Protein AF-A0AAV5CXI4-F1 (afdb_monomer)

Structure (mmCIF, N/CA/C/O backbone):
data_AF-A0AAV5CXI4-F1
#
_entry.id   AF-A0AAV5CXI4-F1
#
loop_
_atom_site.group_PDB
_atom_site.id
_atom_site.type_symbol
_atom_site.label_atom_id
_atom_site.label_alt_id
_atom_site.label_comp_id
_atom_site.label_asym_id
_atom_site.label_entity_id
_atom_site.label_seq_id
_atom_site.pdbx_PDB_ins_code
_atom_site.Cartn_x
_atom_site.Cartn_y
_atom_site.Cartn_z
_atom_site.occupancy
_atom_site.B_iso_or_equiv
_atom_site.auth_seq_id
_atom_site.auth_comp_id
_atom_site.auth_asym_id
_atom_site.auth_atom_id
_atom_site.pdbx_PDB_model_num
ATOM 1 N N . MET A 1 1 ? -29.728 -12.021 51.348 1.00 41.19 1 MET A N 1
ATOM 2 C CA . MET A 1 1 ? -30.133 -13.154 50.494 1.00 41.19 1 MET A CA 1
ATOM 3 C C . MET A 1 1 ? -29.432 -12.956 49.158 1.00 41.19 1 MET A C 1
ATOM 5 O O . MET A 1 1 ? -29.838 -12.082 48.405 1.00 41.19 1 MET A O 1
ATOM 9 N N . ALA A 1 2 ? -28.283 -13.603 48.948 1.00 45.16 2 ALA A N 1
ATOM 10 C CA . ALA A 1 2 ? -27.540 -13.471 47.696 1.00 45.16 2 ALA A CA 1
ATOM 11 C C . ALA A 1 2 ? -28.270 -14.301 46.636 1.00 45.16 2 ALA A C 1
ATOM 13 O O . ALA A 1 2 ? -28.427 -15.505 46.816 1.00 45.16 2 ALA A O 1
ATOM 14 N N . ALA A 1 3 ? -28.787 -13.654 45.593 1.00 58.78 3 ALA A N 1
ATOM 15 C CA . ALA A 1 3 ? -29.342 -14.362 44.450 1.00 58.78 3 ALA A CA 1
ATOM 16 C C . ALA A 1 3 ? -28.183 -15.054 43.719 1.00 58.78 3 ALA A C 1
ATOM 18 O O . ALA A 1 3 ? -27.286 -14.376 43.216 1.00 58.78 3 ALA A O 1
ATOM 19 N N . GLU A 1 4 ? -28.165 -16.388 43.711 1.00 64.38 4 GLU A N 1
ATOM 20 C CA . GLU A 1 4 ? -27.237 -17.147 42.874 1.00 64.38 4 GLU A CA 1
ATOM 21 C C . GLU A 1 4 ? -27.557 -16.860 41.405 1.00 64.38 4 GLU A C 1
ATOM 23 O O . GLU A 1 4 ? -28.696 -16.998 40.956 1.00 64.38 4 GLU A O 1
ATOM 28 N N . LEU A 1 5 ? -26.547 -16.400 40.666 1.00 68.38 5 LEU A N 1
ATOM 29 C CA . LEU A 1 5 ? -26.659 -16.205 39.228 1.00 68.38 5 LEU A CA 1
ATOM 30 C C . LEU A 1 5 ? -26.805 -17.578 38.550 1.00 68.38 5 LEU A C 1
ATOM 32 O O . LEU A 1 5 ? -26.136 -18.529 38.964 1.00 68.38 5 LEU A O 1
ATOM 36 N N . PRO A 1 6 ? -27.645 -17.698 37.511 1.00 80.25 6 PRO A N 1
ATOM 37 C CA . PRO A 1 6 ? -27.843 -18.965 36.823 1.00 80.25 6 PRO A CA 1
ATOM 38 C C . PRO A 1 6 ? -26.531 -19.460 36.178 1.00 80.25 6 PRO A C 1
ATOM 40 O O . PRO A 1 6 ? -25.617 -18.686 35.879 1.00 80.25 6 PRO A O 1
ATOM 43 N N . LEU A 1 7 ? -26.390 -20.786 36.054 1.00 72.00 7 LEU A N 1
ATOM 44 C CA . LEU A 1 7 ? -25.125 -21.468 35.716 1.00 72.00 7 LEU A CA 1
ATOM 45 C C . LEU A 1 7 ? -24.519 -21.032 34.368 1.00 72.00 7 LEU A C 1
ATOM 47 O O . LEU A 1 7 ? -23.298 -21.077 34.187 1.00 72.00 7 LEU A O 1
ATOM 51 N N . ASP A 1 8 ? -25.360 -20.595 33.437 1.00 76.69 8 ASP A N 1
ATOM 52 C CA . ASP A 1 8 ? -24.992 -19.994 32.155 1.00 76.69 8 ASP A CA 1
ATOM 53 C C . ASP A 1 8 ? -24.288 -18.645 32.349 1.00 76.69 8 ASP A C 1
ATOM 55 O O . ASP A 1 8 ? -23.206 -18.435 31.805 1.00 76.69 8 ASP A O 1
ATOM 59 N N . VAL A 1 9 ? -24.819 -17.776 33.211 1.00 75.25 9 VAL A N 1
ATOM 60 C CA . VAL A 1 9 ? -24.214 -16.481 33.555 1.00 75.25 9 VAL A CA 1
ATOM 61 C C . VAL A 1 9 ? -22.887 -16.674 34.289 1.00 75.25 9 VAL A C 1
ATOM 63 O O . VAL A 1 9 ? -21.921 -15.957 34.021 1.00 75.25 9 VAL A O 1
ATOM 66 N N . VAL A 1 10 ? -22.790 -17.676 35.168 1.00 74.00 10 VAL A N 1
ATOM 67 C CA . VAL A 1 10 ? -21.531 -18.022 35.854 1.00 74.00 10 VAL A CA 1
ATOM 68 C C . VAL A 1 10 ? -20.483 -18.536 34.862 1.00 74.00 10 VAL A C 1
ATOM 70 O O . VAL A 1 10 ? -19.312 -18.159 34.949 1.00 74.00 10 VAL A O 1
ATOM 73 N N . SER A 1 11 ? -20.890 -19.357 33.892 1.00 77.12 11 SER A N 1
ATOM 74 C CA . SER A 1 11 ? -19.997 -19.876 32.849 1.00 77.12 11 SER A CA 1
ATOM 75 C C . SER A 1 11 ? -19.541 -18.775 31.889 1.00 77.12 11 SER A C 1
ATOM 77 O O . SER A 1 11 ? -18.346 -18.657 31.621 1.00 77.12 11 SER A O 1
ATOM 79 N N . MET A 1 12 ? -20.455 -17.909 31.441 1.00 77.69 12 MET A N 1
ATOM 80 C CA . MET A 1 12 ? -20.125 -16.743 30.616 1.00 77.69 12 MET A CA 1
ATOM 81 C C . MET A 1 12 ? -19.203 -15.774 31.356 1.00 77.69 12 MET A C 1
ATOM 83 O O . MET A 1 12 ? -18.253 -15.271 30.767 1.00 77.69 12 MET A O 1
ATOM 87 N N . SER A 1 13 ? -19.430 -15.550 32.651 1.00 76.88 13 SER A N 1
ATOM 88 C CA . SER A 1 13 ? -18.572 -14.701 33.482 1.00 76.88 13 SER A CA 1
ATOM 89 C C . SER A 1 13 ? -17.152 -15.260 33.611 1.00 76.88 13 SER A C 1
ATOM 91 O O . SER A 1 13 ? -16.193 -14.497 33.532 1.00 76.88 13 SER A O 1
ATOM 93 N N . LYS A 1 14 ? -16.987 -16.587 33.725 1.00 78.69 14 LYS A N 1
ATOM 94 C CA . LYS A 1 14 ? -15.659 -17.227 33.712 1.00 78.69 14 LYS A CA 1
ATOM 95 C C . LYS A 1 14 ? -14.944 -17.047 32.375 1.00 78.69 14 LYS A C 1
ATOM 97 O O . LYS A 1 14 ? -13.785 -16.655 32.368 1.00 78.69 14 LYS A O 1
ATOM 102 N N . VAL A 1 15 ? -15.639 -17.283 31.261 1.00 79.38 15 VAL A N 1
ATOM 103 C CA . VAL A 1 15 ? -15.066 -17.139 29.911 1.00 79.38 15 VAL A CA 1
ATOM 104 C C . VAL A 1 15 ? -14.703 -15.685 29.619 1.00 79.38 15 VAL A C 1
ATOM 106 O O . VAL A 1 15 ? -13.590 -15.393 29.202 1.00 79.38 15 VAL A O 1
ATOM 109 N N . LEU A 1 16 ? -15.621 -14.751 29.879 1.00 80.12 16 LEU A N 1
ATOM 110 C CA . LEU A 1 16 ? -15.376 -13.325 29.677 1.00 80.12 16 LEU A CA 1
ATOM 111 C C . LEU A 1 16 ? -14.419 -12.748 30.722 1.00 80.12 16 LEU A C 1
ATOM 113 O O . LEU A 1 16 ? -13.888 -11.666 30.502 1.00 80.12 16 LEU A O 1
ATOM 117 N N . GLY A 1 17 ? -14.211 -13.423 31.854 1.00 80.44 17 GLY A N 1
ATOM 118 C CA . GLY A 1 17 ? -13.288 -13.070 32.936 1.00 80.44 17 GLY A CA 1
ATOM 119 C C . GLY A 1 17 ? -11.833 -13.462 32.676 1.00 80.44 17 GLY A C 1
ATOM 120 O O . GLY A 1 17 ? -10.943 -12.888 33.296 1.00 80.44 17 GLY A O 1
ATOM 121 N N . ASP A 1 18 ? -11.596 -14.360 31.725 1.00 90.56 18 ASP A N 1
ATOM 122 C CA . ASP A 1 18 ? -10.277 -14.819 31.291 1.00 90.56 18 ASP A CA 1
ATOM 123 C C . ASP A 1 18 ? -9.801 -13.997 30.078 1.00 90.56 18 ASP A C 1
ATOM 125 O O . ASP A 1 18 ? -10.552 -13.787 29.124 1.00 90.56 18 ASP A O 1
ATOM 129 N N . ASP A 1 19 ? -8.585 -13.451 30.140 1.00 91.12 19 ASP A N 1
ATOM 130 C CA . ASP A 1 19 ? -8.042 -12.591 29.080 1.00 91.12 19 ASP A CA 1
ATOM 131 C C . ASP A 1 19 ? -7.649 -13.376 27.818 1.00 91.12 19 ASP A C 1
ATOM 133 O O . ASP A 1 19 ? -7.803 -12.843 26.714 1.00 91.12 19 ASP A O 1
ATOM 137 N N . ASP A 1 20 ? -7.212 -14.629 27.957 1.00 90.06 20 ASP A N 1
ATOM 138 C CA . ASP A 1 20 ? -6.812 -15.480 26.834 1.00 90.06 20 ASP A CA 1
ATOM 139 C C . ASP A 1 20 ? -8.051 -15.936 26.056 1.00 90.06 20 ASP A C 1
ATOM 141 O O . ASP A 1 20 ? -8.117 -15.792 24.830 1.00 90.06 20 ASP A O 1
ATOM 145 N N . LEU A 1 21 ? -9.092 -16.383 26.770 1.00 91.31 21 LEU A N 1
ATOM 146 C CA . LEU A 1 21 ? -10.370 -16.755 26.152 1.00 91.31 21 LEU A CA 1
ATOM 147 C C . LEU A 1 21 ? -11.068 -15.550 25.517 1.00 91.31 21 LEU A C 1
ATOM 149 O O . LEU A 1 21 ? -11.627 -15.652 24.421 1.00 91.31 21 LEU A O 1
ATOM 153 N N . LEU A 1 22 ? -11.024 -14.388 26.172 1.00 90.88 22 LEU A N 1
ATOM 154 C CA . LEU A 1 22 ? -11.594 -13.167 25.616 1.00 90.88 22 LEU A CA 1
ATOM 155 C C . LEU A 1 22 ? -10.853 -12.726 24.344 1.00 90.88 22 LEU A C 1
ATOM 157 O O . LEU A 1 22 ? -11.500 -12.360 23.361 1.00 90.88 22 LEU A O 1
ATOM 161 N N . ALA A 1 23 ? -9.519 -12.795 24.321 1.00 91.62 23 ALA A N 1
ATOM 162 C CA . ALA A 1 23 ? -8.741 -12.521 23.115 1.00 91.62 23 ALA A CA 1
ATOM 163 C C . ALA A 1 23 ? -9.105 -13.494 21.981 1.00 91.62 23 ALA A C 1
ATOM 165 O O . ALA A 1 23 ? -9.302 -13.074 20.841 1.00 91.62 23 ALA A O 1
ATOM 166 N N . GLU A 1 24 ? -9.280 -14.777 22.287 1.00 92.25 24 GLU A N 1
ATOM 167 C CA . GLU A 1 24 ? -9.724 -15.787 21.326 1.00 92.25 24 GLU A CA 1
ATOM 168 C C . GLU A 1 24 ? -11.121 -15.530 20.741 1.00 92.25 24 GLU A C 1
ATOM 170 O O . GLU A 1 24 ? -11.354 -15.803 19.558 1.00 92.25 24 GLU A O 1
ATOM 175 N N . ILE A 1 25 ? -12.053 -15.013 21.545 1.00 91.94 25 ILE A N 1
ATOM 176 C CA . ILE A 1 25 ? -13.385 -14.603 21.078 1.00 91.94 25 ILE A CA 1
ATOM 177 C C . ILE A 1 25 ? -13.257 -13.401 20.144 1.00 91.94 25 ILE A C 1
ATOM 179 O O . ILE A 1 25 ? -13.808 -13.412 19.045 1.00 91.94 25 ILE A O 1
ATOM 183 N N . LEU A 1 26 ? -12.486 -12.388 20.548 1.00 92.94 26 LEU A N 1
ATOM 184 C CA . LEU A 1 26 ? -12.268 -11.182 19.751 1.00 92.94 26 LEU A CA 1
ATOM 185 C C . LEU A 1 26 ? -11.570 -11.482 18.413 1.00 92.94 26 LEU A C 1
ATOM 187 O O . LEU A 1 26 ? -11.889 -10.848 17.410 1.00 92.94 26 LEU A O 1
ATOM 191 N N . LEU A 1 27 ? -10.669 -12.470 18.361 1.00 92.88 27 LEU A N 1
ATOM 192 C CA . LEU A 1 27 ? -10.034 -12.922 17.114 1.00 92.88 27 LEU A CA 1
ATOM 193 C C . LEU A 1 27 ? -11.020 -13.577 16.140 1.00 92.88 27 LEU A C 1
ATOM 195 O O . LEU A 1 27 ? -10.802 -13.538 14.929 1.00 92.88 27 LEU A O 1
ATOM 199 N N . ARG A 1 28 ? -12.090 -14.191 16.654 1.00 90.69 28 ARG A N 1
ATOM 200 C CA . ARG A 1 28 ? -13.125 -14.853 15.846 1.00 90.69 28 ARG A CA 1
ATOM 201 C C . ARG A 1 28 ? -14.207 -13.900 15.341 1.00 90.6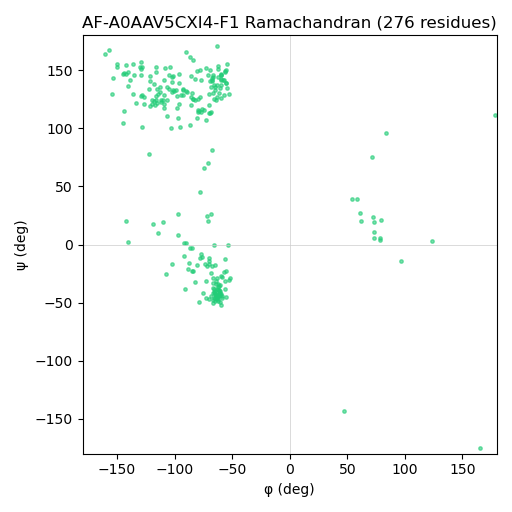9 28 ARG A C 1
ATOM 203 O O . ARG A 1 28 ? -15.074 -14.347 14.606 1.00 90.69 28 ARG A O 1
ATOM 210 N N . VAL A 1 29 ? -14.166 -12.621 15.708 1.00 89.62 29 VAL A N 1
ATOM 211 C CA . VAL A 1 29 ? -15.074 -11.611 15.153 1.00 89.62 29 VAL A CA 1
ATOM 212 C C . VAL A 1 29 ? -14.760 -11.404 13.670 1.00 89.62 29 VAL A C 1
ATOM 214 O O . VAL A 1 29 ? -13.605 -11.186 13.320 1.00 89.62 29 VAL A O 1
ATOM 217 N N . ASP A 1 30 ? -15.786 -11.445 12.819 1.00 81.38 30 ASP A N 1
ATOM 218 C CA . ASP A 1 30 ? -15.639 -11.541 11.357 1.00 81.38 30 ASP A CA 1
ATOM 219 C C . ASP A 1 30 ? -15.274 -10.231 10.641 1.00 81.38 30 ASP A C 1
ATOM 221 O O . ASP A 1 30 ? -14.944 -10.264 9.459 1.00 81.38 30 ASP A O 1
ATOM 225 N N . SER A 1 31 ? -15.346 -9.070 11.310 1.00 80.38 31 SER A N 1
ATOM 226 C CA . SER A 1 31 ? -15.012 -7.785 10.677 1.00 80.38 31 SER A CA 1
ATOM 227 C C . SER A 1 31 ? -14.252 -6.813 11.588 1.00 80.38 31 SER A C 1
ATOM 229 O O . SER A 1 31 ? -14.496 -6.777 12.804 1.00 80.38 31 SER A O 1
ATOM 231 N N . PRO A 1 32 ? -13.364 -5.965 11.024 1.00 84.75 32 PRO A N 1
ATOM 232 C CA . PRO A 1 32 ? -12.687 -4.902 11.771 1.00 84.75 32 PRO A CA 1
ATOM 233 C C . PRO A 1 32 ? -13.665 -3.946 12.468 1.00 84.75 32 PRO A C 1
ATOM 235 O O . PRO A 1 32 ? -13.441 -3.551 13.612 1.00 84.75 32 PRO A O 1
ATOM 238 N N . THR A 1 33 ? -14.782 -3.611 11.820 1.00 84.69 33 THR A N 1
ATOM 239 C CA . THR A 1 33 ? -15.828 -2.742 12.380 1.00 84.69 33 THR A CA 1
ATOM 240 C C . THR A 1 33 ? -16.448 -3.350 13.636 1.00 84.69 33 THR A C 1
ATOM 242 O O . THR A 1 33 ? -16.631 -2.674 14.653 1.00 84.69 33 THR A O 1
ATOM 245 N N . SER A 1 34 ? -16.727 -4.653 13.602 1.00 88.62 34 SER A N 1
ATOM 246 C CA . SER A 1 34 ? -17.264 -5.387 14.747 1.00 88.62 34 SER A CA 1
ATOM 247 C C . SER A 1 34 ? -16.248 -5.467 15.889 1.00 88.62 34 SER A C 1
ATOM 249 O O . SER A 1 34 ? -16.619 -5.283 17.049 1.00 88.62 34 SER A O 1
ATOM 251 N N . LEU A 1 35 ? -14.959 -5.633 15.575 1.00 91.38 35 LEU A N 1
ATOM 252 C CA . LEU A 1 35 ? -13.883 -5.564 16.565 1.00 91.38 35 LEU A CA 1
ATOM 253 C C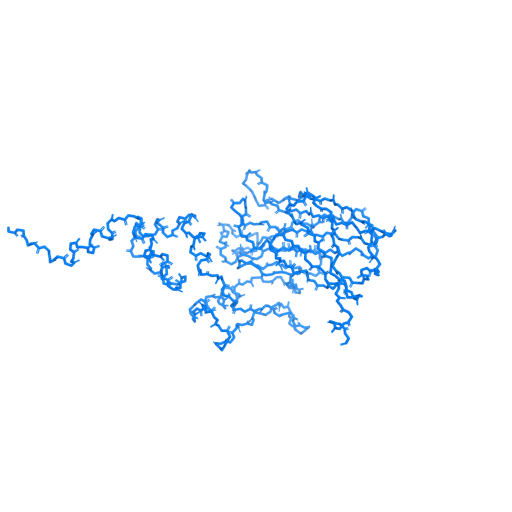 . LEU A 1 35 ? -13.810 -4.179 17.228 1.00 91.38 35 LEU A C 1
ATOM 255 O O . LEU A 1 35 ? -13.669 -4.097 18.447 1.00 91.38 35 LEU A O 1
ATOM 259 N N . VAL A 1 36 ? -13.949 -3.089 16.464 1.00 90.00 36 VAL A N 1
ATOM 260 C CA . VAL A 1 36 ? -13.978 -1.720 17.016 1.00 90.00 36 VAL A CA 1
ATOM 261 C C . VAL A 1 36 ? -15.163 -1.538 17.967 1.00 90.00 36 VAL A C 1
ATOM 263 O O . VAL A 1 36 ? -14.996 -0.992 19.059 1.00 90.00 36 VAL A O 1
ATOM 266 N N . ARG A 1 37 ? -16.350 -2.037 17.602 1.00 91.06 37 ARG A N 1
ATOM 267 C CA . ARG A 1 37 ? -17.537 -2.008 18.477 1.00 91.06 37 ARG A CA 1
ATOM 268 C C . ARG A 1 37 ? -17.326 -2.815 19.756 1.00 91.06 37 ARG A C 1
ATOM 270 O O . ARG A 1 37 ? -17.656 -2.336 20.837 1.00 91.06 37 ARG A O 1
ATOM 277 N N . ALA A 1 38 ? -16.733 -4.000 19.644 1.00 92.12 38 ALA A N 1
ATOM 278 C CA . ALA A 1 38 ? -16.384 -4.841 20.783 1.00 92.12 38 ALA A CA 1
ATOM 279 C C . ALA A 1 38 ? -15.371 -4.139 21.708 1.00 92.12 38 ALA A C 1
ATOM 281 O O . ALA A 1 38 ? -15.571 -4.058 22.919 1.00 92.12 38 ALA A O 1
ATOM 282 N N . ALA A 1 39 ? -14.317 -3.548 21.143 1.00 93.50 39 ALA A N 1
ATOM 283 C CA . ALA A 1 39 ? -13.323 -2.778 21.886 1.00 93.50 39 ALA A CA 1
ATOM 284 C C . ALA A 1 39 ? -13.942 -1.570 22.613 1.00 93.50 39 ALA A C 1
ATOM 286 O O . ALA A 1 39 ? -13.528 -1.241 23.724 1.00 93.50 39 ALA A O 1
ATOM 287 N N . ALA A 1 40 ? -14.963 -0.938 22.026 1.00 94.00 40 ALA A N 1
ATOM 288 C CA . ALA A 1 40 ? -15.679 0.180 22.634 1.00 94.00 40 ALA A CA 1
ATOM 289 C C . ALA A 1 40 ? -16.557 -0.219 23.838 1.00 94.00 40 ALA A C 1
ATOM 291 O O . ALA A 1 40 ? -16.957 0.660 24.600 1.00 94.00 40 ALA A O 1
ATOM 292 N N . ALA A 1 41 ? -16.829 -1.513 24.052 1.00 92.38 41 ALA A N 1
ATOM 293 C CA . ALA A 1 41 ? -17.676 -1.975 25.151 1.00 92.38 41 ALA A CA 1
ATOM 294 C C . ALA A 1 41 ? -17.064 -1.683 26.532 1.00 92.38 41 ALA A C 1
ATOM 296 O O . ALA A 1 41 ? -17.769 -1.259 27.448 1.00 92.38 41 ALA A O 1
ATOM 297 N N . CYS A 1 42 ? -15.751 -1.895 26.706 1.00 91.94 42 CYS A N 1
ATOM 298 C CA . CYS A 1 42 ? -15.057 -1.528 27.941 1.00 91.94 42 CYS A CA 1
ATOM 299 C C . CYS A 1 42 ? -13.531 -1.409 27.775 1.00 91.94 42 CYS A C 1
ATOM 301 O O . CYS A 1 42 ? -12.928 -1.959 26.854 1.00 91.94 42 CYS A O 1
ATOM 303 N N . LYS A 1 43 ? -12.870 -0.757 28.747 1.00 92.94 43 LYS A N 1
ATOM 304 C CA . LYS A 1 43 ? -11.404 -0.563 28.766 1.00 92.94 43 LYS A CA 1
ATOM 305 C C . LYS A 1 43 ? -10.606 -1.869 28.686 1.00 92.94 43 LYS A C 1
ATOM 307 O O . LYS A 1 43 ? -9.493 -1.862 28.169 1.00 92.94 43 LYS A O 1
ATOM 312 N N . ARG A 1 44 ? -11.139 -2.968 29.231 1.00 92.75 44 ARG A N 1
ATOM 313 C CA . ARG A 1 44 ? -10.471 -4.278 29.212 1.00 92.75 44 ARG A CA 1
ATOM 314 C C . ARG A 1 44 ? -10.453 -4.868 27.802 1.00 92.75 44 ARG A C 1
ATOM 316 O O . ARG A 1 44 ? -9.389 -5.244 27.329 1.00 92.75 44 ARG A O 1
ATOM 323 N N . TRP A 1 45 ? -11.592 -4.846 27.111 1.00 94.00 45 TRP A N 1
ATOM 324 C CA . TRP A 1 45 ? -11.702 -5.298 25.722 1.00 94.00 45 TRP A CA 1
ATOM 325 C C . TRP A 1 45 ? -10.852 -4.430 24.797 1.00 94.00 45 TRP A C 1
ATOM 327 O O . TRP A 1 45 ? -10.092 -4.959 23.993 1.00 94.00 45 TRP A O 1
ATOM 337 N N . LEU A 1 46 ? -10.891 -3.104 24.982 1.00 94.06 46 LEU A N 1
ATOM 338 C CA . LEU A 1 46 ? -10.020 -2.178 24.261 1.00 94.06 46 LEU A CA 1
ATOM 339 C C . LEU A 1 46 ? -8.539 -2.525 24.435 1.00 94.06 46 LEU A C 1
ATOM 341 O O . LEU A 1 46 ? -7.797 -2.520 23.456 1.00 94.06 46 LEU A O 1
ATOM 345 N N . ARG A 1 47 ? -8.098 -2.827 25.664 1.00 93.94 47 ARG A N 1
ATOM 346 C CA . ARG A 1 47 ? -6.694 -3.151 25.957 1.00 93.94 47 ARG A CA 1
ATOM 347 C C . ARG A 1 47 ? -6.234 -4.404 25.214 1.00 93.94 47 ARG A C 1
ATOM 349 O O . ARG A 1 47 ? -5.152 -4.380 24.637 1.00 93.94 47 ARG A O 1
ATOM 356 N N . LEU A 1 48 ? -7.051 -5.457 25.212 1.00 93.12 48 LEU A N 1
ATOM 357 C CA . LEU A 1 48 ? -6.756 -6.698 24.490 1.00 93.12 48 LEU A CA 1
ATOM 358 C C . LEU A 1 48 ? -6.770 -6.472 22.974 1.00 93.12 48 LEU A C 1
ATOM 360 O O . LEU A 1 48 ? -5.786 -6.775 22.301 1.00 93.12 48 LEU A O 1
ATOM 364 N N . ALA A 1 49 ? -7.831 -5.848 22.454 1.00 92.44 49 ALA A N 1
ATOM 365 C CA . ALA A 1 49 ? -7.997 -5.575 21.027 1.00 92.44 49 ALA A CA 1
ATOM 366 C C . ALA A 1 49 ? -6.924 -4.629 20.457 1.00 92.44 49 ALA A C 1
ATOM 368 O O . ALA A 1 49 ? -6.579 -4.717 19.283 1.00 92.44 49 ALA A O 1
ATOM 369 N N . SER A 1 50 ? -6.372 -3.734 21.281 1.00 89.56 50 SER A N 1
ATOM 370 C CA . SER A 1 50 ? -5.299 -2.808 20.883 1.00 89.56 50 SER A CA 1
ATOM 371 C C . SER A 1 50 ? -3.896 -3.410 21.030 1.00 89.56 50 SER A C 1
ATOM 373 O O . SER A 1 50 ? -2.905 -2.755 20.703 1.00 89.56 50 SER A O 1
ATOM 375 N N . GLY A 1 51 ? -3.780 -4.637 21.548 1.00 89.75 51 GLY A N 1
ATOM 376 C CA . GLY A 1 51 ? -2.503 -5.319 21.715 1.00 89.75 51 GLY A CA 1
ATOM 377 C C . GLY A 1 51 ? -1.846 -5.619 20.368 1.00 89.75 51 GLY A C 1
ATOM 378 O O . GLY A 1 51 ? -2.487 -6.117 19.446 1.00 89.75 51 GLY A O 1
ATOM 379 N N . ARG A 1 52 ? -0.536 -5.369 20.247 1.00 84.88 52 ARG A N 1
ATOM 380 C CA . ARG A 1 52 ? 0.199 -5.585 18.983 1.00 84.88 52 ARG A CA 1
ATOM 381 C C . ARG A 1 52 ? 0.122 -7.032 18.497 1.00 84.88 52 ARG A C 1
ATOM 383 O O . ARG A 1 52 ? -0.151 -7.277 17.325 1.00 84.88 52 ARG A O 1
ATOM 390 N N . ALA A 1 53 ? 0.336 -7.986 19.406 1.00 87.19 53 ALA A N 1
ATOM 391 C CA . ALA A 1 53 ? 0.252 -9.411 19.095 1.00 87.19 53 ALA A CA 1
ATOM 392 C C . ALA A 1 53 ? -1.159 -9.803 18.628 1.00 87.19 53 ALA A C 1
ATOM 394 O O . ALA A 1 53 ? -1.292 -10.494 17.620 1.00 87.19 53 ALA A O 1
ATOM 395 N N . PHE A 1 54 ? -2.191 -9.291 19.307 1.00 91.94 54 PHE A N 1
ATOM 396 C CA . PHE A 1 54 ? -3.588 -9.490 18.932 1.00 91.94 54 PHE A CA 1
ATOM 397 C C . PHE A 1 54 ? -3.876 -8.942 17.528 1.00 91.94 54 PHE A C 1
ATOM 399 O O . PHE A 1 54 ? -4.350 -9.684 16.676 1.00 91.94 54 PHE A O 1
ATOM 406 N N . LEU A 1 55 ? -3.525 -7.682 17.242 1.00 86.56 55 LEU A N 1
ATOM 407 C CA . LEU A 1 55 ? -3.767 -7.060 15.934 1.00 86.56 55 LEU A CA 1
ATOM 408 C C . LEU A 1 55 ? -3.043 -7.787 14.797 1.00 86.56 55 LEU A C 1
ATOM 410 O O . LEU A 1 55 ? -3.584 -7.900 13.698 1.00 86.56 55 LEU A O 1
ATOM 414 N N . ARG A 1 56 ? -1.835 -8.306 15.051 1.00 84.81 56 ARG A N 1
ATOM 415 C CA . ARG A 1 56 ? -1.098 -9.121 14.076 1.00 84.81 56 ARG A CA 1
ATOM 416 C C . ARG A 1 56 ? -1.846 -10.414 13.751 1.00 84.81 56 ARG A C 1
ATOM 418 O O . ARG A 1 56 ? -1.984 -10.748 12.580 1.00 84.81 56 ARG A O 1
ATOM 425 N N . LEU A 1 57 ? -2.342 -11.115 14.771 1.00 87.94 57 LEU A N 1
ATOM 426 C CA . LEU A 1 57 ? -3.133 -12.335 14.590 1.00 87.94 57 LEU A CA 1
ATOM 427 C C . LEU A 1 57 ? -4.477 -12.044 13.915 1.00 87.94 57 LEU A C 1
ATOM 429 O O . LEU A 1 57 ? -4.874 -12.772 13.009 1.00 87.94 57 LEU A O 1
ATOM 433 N N . PHE A 1 58 ? -5.141 -10.956 14.305 1.00 88.44 58 PHE A N 1
ATOM 434 C CA . PHE A 1 58 ? -6.400 -10.528 13.709 1.00 88.44 58 PHE A CA 1
ATOM 435 C C . PHE A 1 58 ? -6.228 -10.245 12.212 1.00 88.44 58 PHE A C 1
ATOM 437 O O . PHE A 1 58 ? -6.959 -10.810 11.413 1.00 88.44 58 PHE A O 1
ATOM 444 N N . ARG A 1 59 ? -5.214 -9.467 11.807 1.00 83.38 59 ARG A N 1
ATOM 445 C CA . ARG A 1 59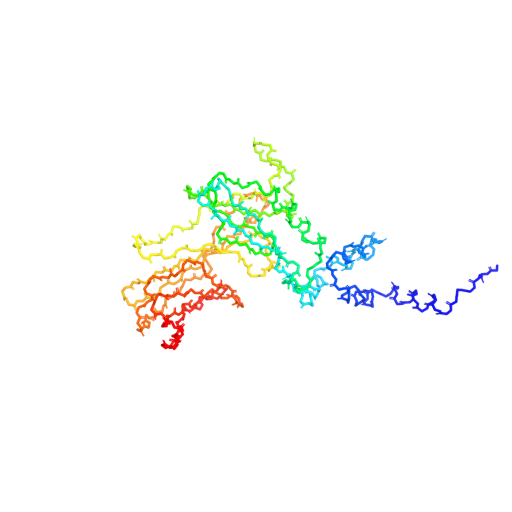 ? -4.918 -9.182 10.386 1.00 83.38 59 ARG A CA 1
ATOM 446 C C . ARG A 1 59 ? -4.512 -10.420 9.588 1.00 83.38 59 ARG A C 1
ATOM 448 O O . ARG A 1 59 ? -4.825 -10.508 8.410 1.00 83.38 59 ARG A O 1
ATOM 455 N N . ALA A 1 60 ? -3.817 -11.369 10.216 1.00 84.06 60 ALA A N 1
ATOM 456 C CA . ALA A 1 60 ? -3.471 -12.632 9.566 1.00 84.06 60 ALA A CA 1
ATOM 457 C C . ALA A 1 60 ? -4.716 -13.490 9.281 1.00 84.06 60 ALA A C 1
ATOM 459 O O . ALA A 1 60 ? -4.752 -14.209 8.286 1.00 84.06 60 ALA A O 1
ATOM 460 N N . ARG A 1 61 ? -5.736 -13.411 10.146 1.00 86.00 61 ARG A N 1
ATOM 461 C CA . ARG A 1 61 ? -7.023 -14.097 9.966 1.00 86.00 61 ARG A CA 1
ATOM 462 C C . ARG A 1 61 ? -7.983 -13.331 9.050 1.00 86.00 61 ARG A C 1
ATOM 464 O O . ARG A 1 61 ? -8.758 -13.956 8.337 1.00 86.00 61 ARG A O 1
ATOM 471 N N . HIS A 1 62 ? -7.897 -12.005 9.070 1.00 81.12 62 HIS A N 1
ATOM 472 C CA . HIS A 1 62 ? -8.753 -11.067 8.348 1.00 81.12 62 HIS A CA 1
ATOM 473 C C . HIS A 1 62 ? -7.881 -10.189 7.444 1.00 81.12 62 HIS A C 1
ATOM 475 O O . HIS A 1 62 ? -7.552 -9.058 7.823 1.00 81.12 62 HIS A O 1
ATOM 481 N N . PRO A 1 63 ? -7.428 -10.716 6.289 1.00 74.00 63 PRO A N 1
ATOM 482 C CA . PRO A 1 63 ? -6.591 -9.953 5.376 1.00 74.00 63 PRO A CA 1
ATOM 483 C C . PRO A 1 63 ? -7.342 -8.699 4.902 1.00 74.00 63 PRO A C 1
ATOM 485 O O . PRO A 1 63 ? -8.553 -8.762 4.678 1.00 74.00 63 PRO A O 1
ATOM 488 N N . PRO A 1 64 ? -6.651 -7.555 4.747 1.00 71.88 64 PRO A N 1
ATOM 489 C CA . PRO A 1 64 ? -7.293 -6.320 4.317 1.00 71.88 64 PRO A CA 1
ATOM 490 C C . PRO A 1 64 ? -7.939 -6.506 2.940 1.00 71.88 64 PRO A C 1
ATOM 492 O O . PRO A 1 64 ? -7.285 -6.925 1.983 1.00 71.88 64 PRO A O 1
ATOM 495 N N . GLY A 1 65 ? -9.230 -6.190 2.846 1.00 74.62 65 GLY A N 1
ATOM 496 C CA . GLY A 1 65 ? -9.967 -6.229 1.589 1.00 74.62 65 GLY A CA 1
ATOM 497 C C . GLY A 1 65 ? -9.579 -5.073 0.663 1.00 74.62 65 GLY A C 1
ATOM 498 O O . GLY A 1 65 ? -9.200 -3.988 1.108 1.00 74.62 65 GLY A O 1
ATOM 499 N N . LEU A 1 66 ? -9.709 -5.277 -0.650 1.00 78.88 66 LEU A N 1
ATOM 500 C CA . LEU A 1 66 ? -9.571 -4.190 -1.618 1.00 78.88 66 LEU A CA 1
ATOM 501 C C . LEU A 1 66 ? -10.805 -3.278 -1.543 1.00 78.88 66 LEU A C 1
ATOM 503 O O . LEU A 1 66 ? -11.885 -3.643 -2.006 1.00 78.88 66 LEU A O 1
ATOM 507 N N . LEU A 1 67 ? -10.641 -2.082 -0.977 1.00 83.50 67 LEU A N 1
ATOM 508 C CA . LEU A 1 67 ? -11.737 -1.116 -0.797 1.00 83.50 67 LEU A CA 1
ATOM 509 C C . LEU A 1 67 ? -11.984 -0.248 -2.038 1.00 83.50 67 LEU A C 1
ATOM 511 O O . LEU A 1 67 ? -13.070 0.296 -2.222 1.00 83.50 67 LEU A O 1
ATOM 515 N N . GLY A 1 68 ? -10.993 -0.103 -2.910 1.00 86.31 68 GLY A N 1
ATOM 516 C CA . GLY A 1 68 ? -11.063 0.776 -4.072 1.00 86.31 68 GLY A CA 1
ATOM 517 C C . GLY A 1 68 ? -9.693 1.008 -4.679 1.00 86.31 68 GLY A C 1
ATOM 518 O O . GLY A 1 68 ? -8.698 0.432 -4.241 1.00 86.31 68 GLY A O 1
ATOM 519 N N . PHE A 1 69 ? -9.645 1.876 -5.677 1.00 86.88 69 PHE A N 1
ATOM 520 C CA . PHE A 1 69 ? -8.412 2.265 -6.349 1.00 86.88 69 PHE A CA 1
ATOM 521 C C . PHE A 1 69 ? -8.435 3.751 -6.690 1.00 86.88 69 PHE A C 1
ATOM 523 O O . PHE A 1 69 ? -9.494 4.358 -6.842 1.00 86.88 69 PHE A O 1
ATOM 530 N N . PHE A 1 70 ? -7.252 4.350 -6.803 1.00 87.50 70 PHE A N 1
ATOM 531 C CA . PHE A 1 70 ? -7.115 5.724 -7.267 1.00 87.50 70 PHE A CA 1
ATOM 532 C C . PHE A 1 70 ? -6.893 5.749 -8.774 1.00 87.50 70 PHE A C 1
ATOM 534 O O . PHE A 1 70 ? -6.043 5.028 -9.292 1.00 87.50 70 PHE A O 1
ATOM 541 N N . VAL A 1 71 ? -7.623 6.619 -9.465 1.00 85.50 71 VAL A N 1
ATOM 542 C CA . VAL A 1 71 ? -7.455 6.872 -10.896 1.00 85.50 71 VAL A CA 1
ATOM 543 C C . VAL A 1 71 ? -6.966 8.299 -11.092 1.00 85.50 71 VAL A C 1
ATOM 545 O O . VAL A 1 71 ? -7.548 9.246 -10.561 1.00 85.50 71 VAL A O 1
ATOM 548 N N . SER A 1 72 ? -5.899 8.456 -11.871 1.00 77.38 72 SER A N 1
ATOM 549 C CA . SER A 1 72 ? -5.459 9.754 -12.379 1.00 77.38 72 SER A CA 1
ATOM 550 C C . SER A 1 72 ? -6.015 9.907 -13.794 1.00 77.38 72 SER A C 1
ATOM 552 O O . SER A 1 72 ? -5.630 9.173 -14.699 1.00 77.38 72 SER A O 1
ATOM 554 N N . LEU A 1 73 ? -6.992 10.796 -13.970 1.00 72.75 73 LEU A N 1
ATOM 555 C CA . LEU A 1 73 ? -7.585 11.082 -15.277 1.00 72.75 73 LEU A CA 1
ATOM 556 C C . LEU A 1 73 ? -6.899 12.312 -15.867 1.00 72.75 73 LEU A C 1
ATOM 558 O O . LEU A 1 73 ? -6.723 13.297 -15.156 1.00 72.75 73 LEU A O 1
ATOM 562 N N . TYR A 1 74 ? -6.602 12.306 -17.170 1.00 66.31 74 TYR A N 1
ATOM 563 C CA . TYR A 1 74 ? -5.995 13.453 -17.866 1.00 66.31 74 TYR A CA 1
ATOM 564 C C . TYR A 1 74 ? -6.762 14.774 -17.667 1.00 66.31 74 TYR A C 1
ATOM 566 O O . TYR A 1 74 ? -6.170 15.849 -17.672 1.00 66.31 74 TYR A O 1
ATOM 574 N N . SER A 1 75 ? -8.083 14.702 -17.481 1.00 65.88 75 SER A N 1
ATOM 575 C CA . SER A 1 75 ? -8.959 15.854 -17.238 1.00 65.88 75 SER A CA 1
ATOM 576 C C . SER A 1 75 ? -9.090 16.243 -15.760 1.00 65.88 75 SER A C 1
ATOM 578 O O . SER A 1 75 ? -9.551 17.345 -15.452 1.00 65.88 75 SER A O 1
ATOM 580 N N . ALA A 1 76 ? -8.706 15.366 -14.831 1.00 63.53 76 ALA A N 1
ATOM 581 C CA . ALA A 1 76 ? -8.832 15.615 -13.405 1.00 63.53 76 ALA A CA 1
ATOM 582 C C . ALA A 1 76 ? -7.578 16.317 -12.873 1.00 63.53 76 ALA A C 1
ATOM 584 O O . ALA A 1 76 ? -6.452 15.876 -13.068 1.00 63.53 76 ALA A O 1
ATOM 585 N N . ARG A 1 77 ? -7.768 17.405 -12.118 1.00 69.31 77 ARG A N 1
ATOM 586 C CA . ARG A 1 77 ? -6.652 18.112 -11.461 1.00 69.31 77 ARG A CA 1
ATOM 587 C C . ARG A 1 77 ? -6.026 17.322 -10.303 1.00 69.31 77 ARG A C 1
ATOM 589 O O . ARG A 1 77 ? -5.011 17.770 -9.766 1.00 69.31 77 ARG A O 1
ATOM 596 N N . ARG A 1 78 ? -6.672 16.233 -9.865 1.00 76.94 78 ARG A N 1
ATOM 597 C CA . ARG A 1 78 ? -6.318 15.409 -8.700 1.00 76.94 78 ARG A CA 1
ATOM 598 C C . ARG A 1 78 ? -6.746 13.950 -8.916 1.00 76.94 78 ARG A C 1
ATOM 600 O O . ARG A 1 78 ? -7.737 13.733 -9.617 1.00 76.94 78 ARG A O 1
ATOM 607 N N . PRO A 1 79 ? -6.066 12.977 -8.286 1.00 84.31 79 PRO A N 1
ATOM 608 C CA . PRO A 1 79 ? -6.505 11.587 -8.260 1.00 84.31 79 PRO A CA 1
ATOM 609 C C . PRO A 1 79 ? -7.914 11.441 -7.674 1.00 84.31 79 PRO A C 1
ATOM 611 O O . PRO A 1 79 ? -8.267 12.120 -6.709 1.00 84.31 79 PRO A O 1
ATOM 614 N N . VAL A 1 80 ? -8.705 10.534 -8.243 1.00 85.38 80 VAL A N 1
ATOM 615 C CA . VAL A 1 80 ? -10.069 10.222 -7.793 1.00 85.38 80 VAL A CA 1
ATOM 616 C C . VAL A 1 80 ? -10.096 8.810 -7.229 1.00 85.38 80 VAL A C 1
ATOM 618 O O . VAL A 1 80 ? -9.608 7.882 -7.869 1.00 85.38 80 VAL A O 1
ATOM 621 N N . PHE A 1 81 ? -10.676 8.641 -6.042 1.00 87.75 81 PHE A N 1
ATOM 622 C CA . PHE A 1 81 ? -10.904 7.321 -5.465 1.00 87.75 81 PHE A CA 1
ATOM 623 C C . PHE A 1 81 ? -12.173 6.697 -6.042 1.00 87.75 81 PHE A C 1
ATOM 625 O O . PHE A 1 81 ? -13.255 7.279 -5.952 1.00 87.75 81 PHE A O 1
ATOM 632 N N . VAL A 1 82 ? -12.037 5.502 -6.606 1.00 89.00 82 VAL A N 1
ATOM 633 C CA . VAL A 1 82 ? -13.138 4.695 -7.120 1.00 89.00 82 VAL A CA 1
ATOM 634 C C . VAL A 1 82 ? -13.366 3.535 -6.146 1.00 89.00 82 VAL A C 1
ATOM 636 O O . VAL A 1 82 ? -12.507 2.655 -6.046 1.00 89.00 82 VAL A O 1
ATOM 639 N N . PRO A 1 83 ? -14.486 3.526 -5.400 1.00 87.94 83 PRO A N 1
ATOM 640 C CA . PRO A 1 83 ? -14.795 2.443 -4.475 1.00 87.94 83 PRO A CA 1
ATOM 641 C C . PRO A 1 83 ? -15.072 1.131 -5.221 1.00 87.94 83 PRO A C 1
ATOM 643 O O . PRO A 1 83 ? -15.686 1.130 -6.291 1.00 87.94 83 PRO A O 1
ATOM 646 N N . MET A 1 84 ? -14.664 0.002 -4.637 1.00 85.38 84 MET A N 1
ATOM 647 C CA . MET A 1 84 ? -14.957 -1.321 -5.193 1.00 85.38 84 MET A CA 1
ATOM 648 C C . MET A 1 84 ? -16.453 -1.647 -5.115 1.00 85.38 84 MET A C 1
ATOM 650 O O . MET A 1 84 ? -17.107 -1.467 -4.086 1.00 85.38 84 MET A O 1
ATOM 654 N N . SER A 1 85 ? -16.993 -2.192 -6.208 1.00 75.06 85 SER A N 1
ATOM 655 C CA . SER A 1 85 ? -18.393 -2.628 -6.285 1.00 75.06 85 SER A CA 1
ATOM 656 C C . SER A 1 85 ? -18.682 -3.821 -5.366 1.00 75.06 85 SER A C 1
ATOM 658 O O . SER A 1 85 ? -17.855 -4.725 -5.236 1.00 75.06 85 SER A O 1
ATOM 660 N N . LYS A 1 86 ? -19.904 -3.873 -4.806 1.00 65.50 86 LYS A N 1
ATOM 661 C CA . LYS A 1 86 ? -20.379 -4.915 -3.869 1.00 65.50 86 LYS A CA 1
ATOM 662 C C . LYS A 1 86 ? -20.186 -6.352 -4.376 1.00 65.5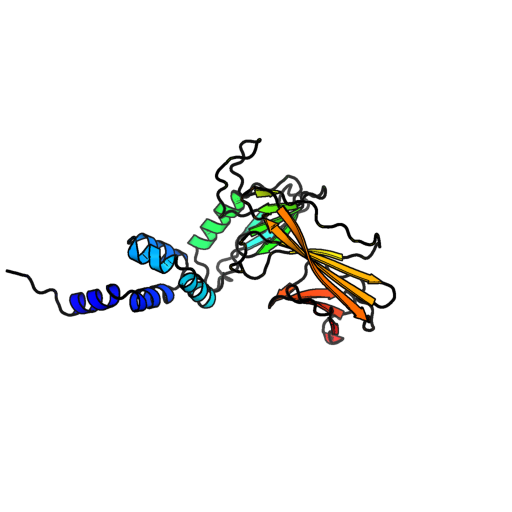0 86 LYS A C 1
ATOM 664 O O . LYS A 1 86 ? -19.982 -7.257 -3.580 1.00 65.50 86 LYS A O 1
ATOM 669 N N . LYS A 1 87 ? -20.200 -6.577 -5.696 1.00 61.91 87 LYS A N 1
ATOM 670 C CA . LYS A 1 87 ? -20.050 -7.916 -6.304 1.00 61.91 87 LYS A CA 1
ATOM 671 C C . LYS A 1 87 ? -18.646 -8.519 -6.173 1.00 61.91 87 LYS A C 1
ATOM 673 O O . LYS A 1 87 ? -18.490 -9.717 -6.375 1.00 61.91 87 LYS A O 1
ATOM 678 N N . HIS A 1 88 ? -17.639 -7.704 -5.863 1.00 56.41 88 HIS A N 1
ATOM 679 C CA . HIS A 1 88 ? -16.237 -8.124 -5.800 1.00 56.41 88 HIS A CA 1
ATOM 680 C C . HIS A 1 88 ? -15.656 -8.051 -4.379 1.00 56.41 88 HIS A C 1
ATOM 682 O O . HIS A 1 88 ? -14.450 -8.197 -4.200 1.00 56.41 88 HIS A O 1
ATOM 688 N N . GLN A 1 89 ? -16.500 -7.833 -3.365 1.00 59.50 89 GLN A N 1
ATOM 689 C CA . GLN A 1 89 ? -16.085 -7.707 -1.969 1.00 59.50 89 GLN A CA 1
ATOM 690 C C . GLN A 1 89 ? -16.021 -9.092 -1.315 1.00 59.50 89 GLN A C 1
ATOM 692 O O . GLN A 1 89 ? -17.045 -9.661 -0.950 1.00 59.50 89 GLN A O 1
ATOM 697 N N . HIS A 1 90 ? -14.818 -9.638 -1.151 1.00 56.19 90 HIS A N 1
ATOM 698 C CA . HIS A 1 90 ? -14.587 -10.730 -0.205 1.00 56.19 90 HIS A CA 1
ATOM 699 C C . HIS A 1 90 ? -14.093 -10.112 1.110 1.00 56.19 90 HIS A C 1
ATOM 701 O O . HIS A 1 90 ? -12.934 -9.723 1.204 1.00 56.19 90 HIS A O 1
ATOM 707 N N . GLY A 1 91 ? -14.978 -9.979 2.102 1.00 57.12 91 GLY A N 1
ATOM 708 C CA . GLY A 1 91 ? -14.602 -9.672 3.492 1.00 57.12 91 GLY A CA 1
ATOM 709 C C . GLY A 1 91 ? -14.675 -8.209 3.956 1.00 57.12 91 GLY A C 1
ATOM 710 O O . GLY A 1 91 ? -14.680 -7.994 5.162 1.00 57.12 91 GLY A O 1
ATOM 711 N N . ALA A 1 92 ? -14.784 -7.218 3.064 1.00 61.91 92 ALA A N 1
ATOM 712 C CA . ALA A 1 92 ? -14.993 -5.818 3.467 1.00 61.91 92 ALA A CA 1
ATOM 713 C C . ALA A 1 92 ? -16.486 -5.523 3.685 1.00 61.91 92 ALA A C 1
ATOM 715 O O . ALA A 1 92 ? -17.305 -5.835 2.817 1.00 61.91 92 ALA A O 1
ATOM 716 N N . ASP A 1 93 ? -16.840 -4.915 4.820 1.00 72.81 93 ASP A N 1
ATOM 717 C CA . ASP A 1 93 ? -18.218 -4.499 5.097 1.00 72.81 93 ASP A CA 1
ATOM 718 C C . ASP A 1 93 ? -18.546 -3.119 4.477 1.00 72.81 93 ASP A C 1
ATOM 720 O O . ASP A 1 93 ? -17.671 -2.323 4.128 1.00 72.81 93 ASP A O 1
ATOM 724 N N . GLU A 1 94 ? -19.837 -2.831 4.269 1.00 78.44 94 GLU A N 1
ATOM 725 C CA . GLU A 1 94 ? -20.302 -1.577 3.643 1.00 78.44 94 GLU A CA 1
ATOM 726 C C . GLU A 1 94 ? -19.870 -0.328 4.430 1.00 78.44 94 GLU A C 1
ATOM 728 O O . GLU A 1 94 ? -19.681 0.752 3.864 1.00 78.44 94 GLU A O 1
ATOM 733 N N . GLU A 1 95 ? -19.671 -0.484 5.735 1.00 80.56 95 GLU A N 1
ATOM 734 C CA . GLU A 1 95 ? -19.235 0.573 6.635 1.00 80.56 95 GLU A CA 1
ATOM 735 C C . GLU A 1 95 ? -17.746 0.884 6.461 1.00 80.56 95 GLU A C 1
ATOM 737 O O . GLU A 1 95 ? -17.377 2.057 6.377 1.00 80.56 95 GLU A O 1
ATOM 742 N N . GLU A 1 96 ? -16.901 -0.133 6.302 1.00 80.25 96 GLU A N 1
ATOM 743 C CA . GLU A 1 96 ? -15.484 0.007 5.971 1.00 80.25 96 GLU A CA 1
ATOM 744 C C . GLU A 1 96 ? -15.302 0.741 4.638 1.00 80.25 96 GLU A C 1
ATOM 746 O O . GLU A 1 96 ? -14.501 1.677 4.541 1.00 80.25 96 GLU A O 1
ATOM 751 N N . LEU A 1 97 ? -16.115 0.405 3.631 1.00 81.69 97 LEU A N 1
ATOM 752 C CA . LEU A 1 97 ? -16.109 1.115 2.352 1.00 81.69 97 LEU A CA 1
ATOM 753 C C . LEU A 1 97 ? -16.540 2.580 2.505 1.00 81.69 97 LEU A C 1
ATOM 755 O O . LEU A 1 97 ? -15.899 3.479 1.955 1.00 81.69 97 LEU A O 1
ATOM 759 N N . ALA A 1 98 ? -17.603 2.845 3.267 1.00 84.94 98 ALA A N 1
ATOM 760 C CA . ALA A 1 98 ? -18.063 4.206 3.530 1.00 84.94 98 ALA A CA 1
ATOM 761 C C . ALA A 1 98 ? -17.002 5.032 4.279 1.00 84.94 98 ALA A C 1
ATOM 763 O O . ALA A 1 98 ? -16.792 6.212 3.975 1.00 84.94 98 ALA A O 1
ATOM 764 N N . ILE A 1 99 ? -16.291 4.419 5.231 1.00 82.44 99 ILE A N 1
ATOM 765 C CA . ILE A 1 99 ? -15.148 5.029 5.914 1.00 82.44 99 ILE A CA 1
ATOM 766 C C . ILE A 1 99 ? -14.039 5.327 4.904 1.00 82.44 99 ILE A C 1
ATOM 768 O O . ILE A 1 99 ? -13.571 6.464 4.868 1.00 82.44 99 ILE A O 1
ATOM 772 N N . ALA A 1 100 ? -13.665 4.376 4.048 1.00 83.25 100 ALA A N 1
ATOM 773 C CA . ALA A 1 100 ? -12.630 4.575 3.037 1.00 83.25 100 ALA A CA 1
ATOM 774 C C . ALA A 1 100 ? -12.965 5.717 2.070 1.00 83.25 100 ALA A C 1
ATOM 776 O O . ALA A 1 100 ? -12.124 6.583 1.845 1.00 83.25 100 ALA A O 1
ATOM 777 N N . VAL A 1 101 ? -14.204 5.797 1.573 1.00 86.31 101 VAL A N 1
ATOM 778 C CA . VAL A 1 101 ? -14.664 6.899 0.704 1.00 86.31 101 VAL A CA 1
ATOM 779 C C . VAL A 1 101 ? -14.560 8.248 1.417 1.00 86.31 101 VAL A C 1
ATOM 781 O O . VAL A 1 101 ? -14.085 9.229 0.837 1.00 86.31 101 VAL A O 1
ATOM 784 N N . ARG A 1 102 ? -14.972 8.311 2.689 1.00 84.00 102 ARG A N 1
ATOM 785 C CA . ARG A 1 102 ? -14.854 9.527 3.506 1.00 84.00 102 ARG A CA 1
ATOM 786 C C . ARG A 1 102 ? -13.398 9.913 3.736 1.00 84.00 102 ARG A C 1
ATOM 788 O O . ARG A 1 102 ? -13.069 11.092 3.635 1.00 84.00 102 ARG A O 1
ATOM 795 N N . LEU A 1 103 ? -12.529 8.956 4.051 1.00 81.38 103 LEU A N 1
ATOM 796 C CA . LEU A 1 103 ? -11.102 9.209 4.253 1.00 81.38 103 LEU A CA 1
ATOM 797 C C . LEU A 1 103 ? -10.442 9.675 2.953 1.00 81.38 103 LEU A C 1
ATOM 799 O O . LEU A 1 103 ? -9.767 10.699 2.963 1.00 81.38 103 LEU A O 1
ATOM 803 N N . ALA A 1 104 ? -10.716 8.999 1.836 1.00 81.38 104 ALA A N 1
ATOM 804 C CA . ALA A 1 104 ? -10.187 9.332 0.518 1.00 81.38 104 ALA A CA 1
ATOM 805 C C . ALA A 1 104 ? -10.612 10.732 0.051 1.00 81.38 104 ALA A C 1
ATOM 807 O O . ALA A 1 104 ? -9.804 11.474 -0.499 1.00 81.38 104 ALA A O 1
ATOM 808 N N . SER A 1 105 ? -11.855 11.126 0.332 1.00 78.25 105 SER A N 1
ATOM 809 C CA . SER A 1 105 ? -12.377 12.461 0.013 1.00 78.25 105 SER A CA 1
ATOM 810 C C . SER A 1 105 ? -11.721 13.572 0.845 1.00 78.25 105 SER A C 1
ATOM 812 O O . SER A 1 105 ? -11.671 14.720 0.413 1.00 78.25 105 SER A O 1
ATOM 814 N N . ASN A 1 106 ? -11.192 13.231 2.023 1.00 75.44 106 ASN A N 1
ATOM 815 C CA . ASN A 1 106 ? -10.438 14.138 2.888 1.00 75.44 106 ASN A CA 1
ATOM 816 C C . ASN A 1 106 ? -8.923 14.105 2.621 1.00 75.44 106 ASN A C 1
ATOM 818 O O . ASN A 1 106 ? -8.170 14.813 3.294 1.00 75.44 106 ASN A O 1
ATOM 822 N N . LEU A 1 107 ? -8.450 13.308 1.656 1.00 75.81 107 LEU A N 1
ATOM 823 C CA . LEU A 1 107 ? -7.052 13.351 1.246 1.00 75.81 107 LEU A CA 1
ATOM 824 C C . LEU A 1 107 ? -6.792 14.662 0.499 1.00 75.81 107 LEU A C 1
ATOM 826 O O . LEU A 1 107 ? -7.305 14.911 -0.593 1.00 75.81 107 LEU A O 1
ATOM 830 N N . GLY A 1 108 ? -5.983 15.526 1.109 1.00 72.38 108 GLY A N 1
ATOM 831 C CA . GLY A 1 108 ? -5.580 16.812 0.549 1.00 72.38 108 GLY A CA 1
ATOM 832 C C . GLY A 1 108 ? -4.544 16.660 -0.563 1.00 72.38 108 GLY A C 1
ATOM 833 O O . GLY A 1 108 ? -3.404 17.086 -0.391 1.00 72.38 108 GLY A O 1
ATOM 834 N N . PHE A 1 109 ? -4.925 16.054 -1.692 1.00 75.06 109 PHE A N 1
ATOM 835 C CA . PHE A 1 109 ? -4.037 15.867 -2.840 1.00 75.06 109 PHE A CA 1
ATOM 836 C C . PHE A 1 109 ? -3.471 17.209 -3.340 1.00 75.06 109 PHE A C 1
ATOM 838 O O . PHE A 1 109 ? -4.249 18.132 -3.633 1.00 75.06 109 PHE A O 1
ATOM 845 N N . PRO A 1 110 ? -2.140 17.328 -3.503 1.00 70.88 110 PRO A N 1
ATOM 846 C CA . PRO A 1 110 ? -1.542 18.459 -4.199 1.00 70.88 110 PRO A CA 1
ATOM 847 C C . PRO A 1 110 ? -2.115 18.603 -5.623 1.00 70.88 110 PRO A C 1
ATOM 849 O O . PRO A 1 110 ? -2.517 17.603 -6.232 1.00 70.88 110 PRO A O 1
ATOM 852 N N . PRO A 1 111 ? -2.206 19.825 -6.180 1.00 72.00 111 PRO A N 1
ATOM 853 C CA . PRO A 1 111 ? -2.584 20.014 -7.580 1.00 72.00 111 PRO A CA 1
ATOM 854 C C . PRO A 1 111 ? -1.656 19.226 -8.511 1.00 72.00 111 PRO A C 1
ATOM 856 O O . PRO A 1 111 ? -0.453 19.237 -8.288 1.00 72.00 111 PRO A O 1
ATOM 859 N N . LYS A 1 112 ? -2.210 18.596 -9.557 1.00 76.69 112 LYS A N 1
ATOM 860 C CA . LYS A 1 112 ? -1.465 17.777 -10.538 1.00 76.69 112 LYS A CA 1
ATOM 861 C C . LYS A 1 112 ? -0.763 16.550 -9.946 1.00 76.69 112 LYS A C 1
ATOM 863 O O . LYS A 1 112 ? 0.145 16.014 -10.563 1.00 76.69 112 LYS A O 1
ATOM 868 N N . SER A 1 113 ? -1.192 16.096 -8.770 1.00 81.69 113 SER A N 1
ATOM 869 C CA . SER A 1 113 ? -0.570 14.927 -8.163 1.00 81.69 113 SER A CA 1
ATOM 870 C C . SER A 1 113 ? -0.893 13.622 -8.890 1.00 81.69 113 SER A C 1
ATOM 872 O O . SER A 1 113 ? -2.008 13.406 -9.377 1.00 81.69 113 SER A O 1
ATOM 874 N N . HIS A 1 114 ? 0.088 12.727 -8.897 1.00 84.31 114 HIS A N 1
ATOM 875 C CA . HIS A 1 114 ? -0.010 11.363 -9.390 1.00 84.31 114 HIS A CA 1
ATOM 876 C C . HIS A 1 114 ? 0.197 10.392 -8.229 1.00 84.31 114 HIS A C 1
ATOM 878 O O . HIS A 1 114 ? 1.104 10.561 -7.419 1.00 84.31 114 HIS A O 1
ATOM 884 N N . VAL A 1 115 ? -0.660 9.372 -8.130 1.00 87.56 115 VAL A N 1
ATOM 885 C CA . VAL A 1 115 ? -0.494 8.305 -7.133 1.00 87.56 115 VAL A CA 1
ATOM 886 C C . VAL A 1 115 ? 0.564 7.337 -7.635 1.00 87.56 115 VAL A C 1
ATOM 888 O O . VAL A 1 115 ? 0.337 6.650 -8.634 1.00 87.56 115 VAL A O 1
ATOM 891 N N . LEU A 1 116 ? 1.684 7.267 -6.925 1.00 85.81 116 LEU A N 1
ATOM 892 C CA . LEU A 1 116 ? 2.761 6.317 -7.193 1.00 85.81 116 LEU A CA 1
ATOM 893 C C . LEU A 1 116 ? 2.391 4.941 -6.636 1.00 85.81 116 LEU A C 1
ATOM 895 O O . LEU A 1 116 ? 2.385 3.954 -7.365 1.00 85.81 116 LEU A O 1
ATOM 899 N N . ASP A 1 117 ? 1.962 4.898 -5.372 1.00 86.56 117 ASP A N 1
ATOM 900 C CA . ASP A 1 117 ? 1.620 3.658 -4.678 1.00 86.56 117 ASP A CA 1
ATOM 901 C C . ASP A 1 117 ? 0.532 3.866 -3.609 1.00 86.56 117 ASP A C 1
ATOM 903 O O . ASP A 1 117 ? 0.352 4.968 -3.089 1.00 86.56 117 ASP A O 1
ATOM 907 N N . CYS A 1 118 ? -0.209 2.809 -3.274 1.00 84.94 118 CYS A N 1
ATOM 908 C CA . CYS A 1 118 ? -1.253 2.821 -2.251 1.00 84.94 118 CYS A CA 1
ATOM 909 C C . CYS A 1 118 ? -1.301 1.476 -1.516 1.00 84.94 118 CYS A C 1
ATOM 911 O O . CYS A 1 118 ? -1.822 0.492 -2.041 1.00 84.94 118 CYS A O 1
ATOM 913 N N . ARG A 1 119 ? -0.782 1.430 -0.284 1.00 82.12 119 ARG A N 1
ATOM 914 C CA . ARG A 1 119 ? -0.710 0.211 0.541 1.00 82.12 119 ARG A CA 1
ATOM 915 C C . ARG A 1 119 ? -0.929 0.535 2.012 1.00 82.12 119 ARG A C 1
ATOM 917 O O . ARG A 1 119 ? -0.526 1.594 2.495 1.00 82.12 119 ARG A O 1
ATOM 924 N N . ASN A 1 120 ? -1.544 -0.400 2.738 1.00 76.88 120 ASN A N 1
ATOM 925 C CA . ASN A 1 120 ? -1.765 -0.298 4.186 1.00 76.88 120 ASN A CA 1
ATOM 926 C C . ASN A 1 120 ? -2.488 1.002 4.599 1.00 76.88 120 ASN A C 1
ATOM 928 O O . ASN A 1 120 ? -2.131 1.647 5.579 1.00 76.88 120 ASN A O 1
ATOM 932 N N . GLY A 1 121 ? -3.477 1.428 3.804 1.00 79.12 121 GLY A N 1
ATOM 933 C CA . GLY A 1 121 ? -4.254 2.648 4.055 1.00 79.12 121 GLY A CA 1
ATOM 934 C C . GLY A 1 121 ? -3.511 3.963 3.798 1.00 79.12 121 GLY A C 1
ATOM 935 O O . GLY A 1 121 ? -4.076 5.019 4.060 1.00 79.12 121 GLY A O 1
ATOM 936 N N . ARG A 1 122 ? -2.281 3.924 3.273 1.00 82.62 122 ARG A N 1
ATOM 937 C CA . ARG A 1 122 ? -1.476 5.102 2.920 1.00 82.62 122 ARG A CA 1
ATOM 938 C C . ARG A 1 122 ? -1.373 5.255 1.410 1.00 82.62 122 ARG A C 1
ATOM 940 O O . ARG A 1 122 ? -1.399 4.263 0.685 1.00 82.62 122 ARG A O 1
ATOM 947 N N . VAL A 1 123 ? -1.204 6.490 0.952 1.00 86.19 123 VAL A N 1
ATOM 948 C CA . VAL A 1 123 ? -1.081 6.842 -0.466 1.00 86.19 123 VAL A CA 1
ATOM 949 C C . VAL A 1 123 ? 0.187 7.658 -0.670 1.00 86.19 123 VAL A C 1
ATOM 951 O O . VAL A 1 123 ? 0.355 8.716 -0.068 1.00 86.19 123 VAL A O 1
ATOM 954 N N . LEU A 1 124 ? 1.084 7.169 -1.517 1.00 88.12 124 LEU A N 1
ATOM 955 C CA . LEU A 1 124 ? 2.282 7.879 -1.933 1.00 88.12 124 LEU A CA 1
ATOM 956 C C . LEU A 1 124 ? 1.989 8.659 -3.215 1.00 88.12 124 LEU A C 1
ATOM 958 O O . LEU A 1 124 ? 1.486 8.092 -4.189 1.00 88.12 124 LEU A O 1
ATOM 962 N N . VAL A 1 125 ? 2.306 9.951 -3.214 1.00 87.56 125 VAL A N 1
ATOM 963 C CA . VAL A 1 125 ? 2.034 10.845 -4.342 1.00 87.56 125 VAL A CA 1
ATOM 964 C C . VAL A 1 125 ? 3.268 11.630 -4.768 1.00 87.56 125 VAL A C 1
ATOM 966 O O . VAL A 1 125 ? 4.069 12.034 -3.927 1.00 87.56 125 VAL A O 1
ATOM 969 N N . ASP A 1 126 ? 3.371 11.872 -6.069 1.00 86.00 126 ASP A N 1
ATOM 970 C CA . ASP A 1 126 ? 4.225 12.892 -6.689 1.00 86.00 126 ASP A CA 1
ATOM 971 C C . ASP A 1 126 ? 3.346 14.087 -7.085 1.00 86.00 126 ASP A C 1
ATOM 973 O O . ASP A 1 126 ? 2.193 13.888 -7.461 1.00 86.00 126 ASP A O 1
ATOM 977 N N . ASP A 1 127 ? 3.845 15.317 -6.978 1.00 79.69 127 ASP A N 1
ATOM 978 C CA . ASP A 1 127 ? 3.150 16.538 -7.410 1.00 79.69 127 ASP A CA 1
ATOM 979 C C . ASP A 1 127 ? 3.431 16.943 -8.871 1.00 79.69 127 ASP A C 1
ATOM 981 O O . ASP A 1 127 ? 2.914 17.961 -9.341 1.00 79.69 127 ASP A O 1
ATOM 985 N N . GLY A 1 128 ? 4.237 16.156 -9.589 1.00 73.69 128 GLY A N 1
ATOM 986 C CA . GLY A 1 128 ? 4.622 16.399 -10.979 1.00 73.69 128 GLY A CA 1
ATOM 987 C C . GLY A 1 128 ? 5.712 17.464 -11.138 1.00 73.69 128 GLY A C 1
ATOM 988 O O . GLY A 1 128 ? 6.067 17.820 -12.262 1.00 73.69 128 GLY A O 1
ATOM 989 N N . VAL A 1 129 ? 6.243 17.993 -10.031 1.00 75.94 129 VAL A N 1
ATOM 990 C CA . VAL A 1 129 ? 7.381 18.929 -9.985 1.00 75.94 129 VAL A CA 1
ATOM 991 C C . VAL A 1 129 ? 8.543 18.310 -9.189 1.00 75.94 129 VAL A C 1
ATOM 993 O O . VAL A 1 129 ? 9.458 19.007 -8.748 1.00 75.94 129 VAL A O 1
ATOM 996 N N . GLY A 1 130 ? 8.520 16.986 -9.001 1.00 73.56 130 GLY A N 1
ATOM 997 C CA . GLY A 1 130 ? 9.565 16.232 -8.314 1.00 73.56 130 GLY A CA 1
ATOM 998 C C . GLY A 1 130 ? 9.481 16.306 -6.790 1.00 73.56 130 GLY A C 1
ATOM 999 O O . GLY A 1 130 ? 10.493 16.087 -6.117 1.00 73.56 130 GLY A O 1
ATOM 1000 N N . ARG A 1 131 ? 8.311 16.639 -6.220 1.00 82.44 131 ARG A N 1
ATOM 1001 C CA . ARG A 1 131 ? 8.088 16.565 -4.770 1.00 82.44 131 ARG A CA 1
ATOM 1002 C C . ARG A 1 131 ? 7.193 15.390 -4.431 1.00 82.44 131 ARG A C 1
ATOM 1004 O O . ARG A 1 131 ? 6.124 15.203 -5.001 1.00 82.44 131 ARG A O 1
ATOM 1011 N N . PHE A 1 132 ? 7.602 14.667 -3.399 1.00 85.38 132 PHE A N 1
ATOM 1012 C CA . PHE A 1 132 ? 6.932 13.458 -2.952 1.00 85.38 132 PHE A CA 1
ATOM 1013 C C . PHE A 1 132 ? 6.235 13.702 -1.619 1.00 85.38 132 PHE A C 1
ATOM 1015 O O . PHE A 1 132 ? 6.765 14.384 -0.735 1.00 85.38 132 PHE A O 1
ATOM 1022 N N . ALA A 1 133 ? 5.048 13.131 -1.450 1.00 83.62 133 ALA A N 1
ATOM 1023 C CA . ALA A 1 133 ? 4.321 13.195 -0.194 1.00 83.62 133 ALA A CA 1
ATOM 1024 C C . ALA A 1 133 ? 3.667 11.858 0.153 1.00 83.62 133 ALA A C 1
ATOM 1026 O O . ALA A 1 133 ? 3.124 11.161 -0.703 1.00 83.62 133 ALA A O 1
ATOM 1027 N N . LEU A 1 134 ? 3.696 11.527 1.440 1.00 84.25 134 LEU A N 1
ATOM 1028 C CA . LEU A 1 134 ? 2.981 10.403 2.019 1.00 84.25 134 LEU A CA 1
ATOM 1029 C C . LEU A 1 134 ? 1.677 10.905 2.633 1.00 84.25 134 LEU A C 1
ATOM 1031 O O . LEU A 1 134 ? 1.694 11.699 3.575 1.00 84.25 134 LEU A O 1
ATOM 1035 N N . LEU A 1 135 ? 0.555 10.433 2.107 1.00 82.62 135 LEU A N 1
ATOM 1036 C CA . LEU A 1 135 ? -0.770 10.678 2.649 1.00 82.62 135 LEU A CA 1
ATOM 1037 C C . LEU A 1 135 ? -1.177 9.498 3.535 1.00 82.62 135 LEU A C 1
ATOM 1039 O O . LEU A 1 135 ? -1.259 8.363 3.072 1.00 82.62 135 LEU A O 1
ATOM 1043 N N . ASP A 1 136 ? -1.447 9.767 4.804 1.00 80.12 136 ASP A N 1
ATOM 1044 C CA 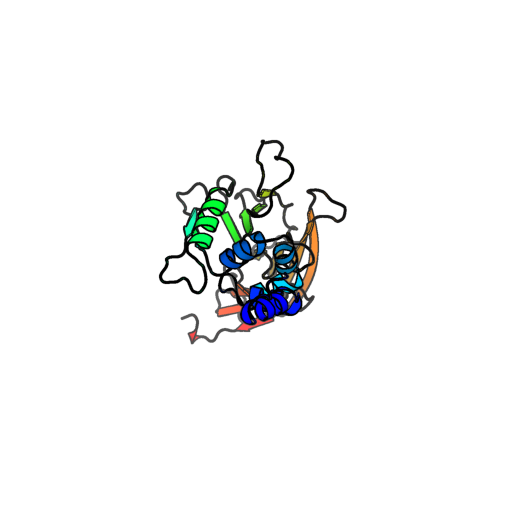. ASP A 1 136 ? -1.911 8.801 5.792 1.00 80.12 136 ASP A CA 1
ATOM 1045 C C . ASP A 1 136 ? -3.176 9.363 6.472 1.00 80.12 136 ASP A C 1
ATOM 1047 O O . ASP A 1 136 ? -3.084 10.243 7.333 1.00 80.12 136 ASP A O 1
ATOM 1051 N N . PRO A 1 137 ? -4.377 8.895 6.082 1.00 68.81 137 PRO A N 1
ATOM 1052 C CA . PRO A 1 137 ? -5.640 9.370 6.635 1.00 68.81 137 PRO A CA 1
ATOM 1053 C C . PRO A 1 137 ? -5.839 8.979 8.106 1.00 68.81 137 PRO A C 1
ATOM 1055 O O . PRO A 1 137 ? -6.680 9.572 8.786 1.00 68.81 137 PRO A O 1
ATOM 1058 N N . LEU A 1 138 ? -5.092 7.988 8.602 1.00 70.75 138 LEU A N 1
ATOM 1059 C CA . LEU A 1 138 ? -5.170 7.516 9.984 1.00 70.75 138 LEU A CA 1
ATOM 1060 C C . LEU A 1 138 ? -4.222 8.297 10.902 1.00 70.75 138 LEU A C 1
ATOM 1062 O O . LEU A 1 138 ? -4.460 8.375 12.111 1.00 70.75 138 LEU A O 1
ATOM 1066 N N . ARG A 1 139 ? -3.189 8.946 10.352 1.00 66.31 139 ARG A N 1
ATOM 1067 C CA . ARG A 1 139 ? -2.345 9.877 11.105 1.00 66.31 139 ARG A CA 1
ATOM 1068 C C . ARG A 1 139 ? -2.997 11.245 11.223 1.00 66.31 139 ARG A C 1
ATOM 1070 O O . ARG A 1 139 ? -3.013 12.051 10.298 1.00 66.31 139 ARG A O 1
ATOM 1077 N N . ARG A 1 140 ? -3.441 11.565 12.437 1.00 52.75 140 ARG A N 1
ATOM 1078 C CA . ARG A 1 140 ? -3.674 12.955 12.839 1.00 52.75 140 ARG A CA 1
ATOM 1079 C C . ARG A 1 140 ? -2.333 13.589 13.200 1.00 52.75 140 ARG A C 1
ATOM 1081 O O . ARG A 1 140 ? -1.723 13.192 14.192 1.00 52.75 140 ARG A O 1
ATOM 1088 N N . ARG A 1 141 ? -1.872 14.578 12.427 1.00 49.16 141 ARG A N 1
ATOM 1089 C CA . ARG A 1 141 ? -0.809 15.474 12.904 1.00 49.16 141 ARG A CA 1
ATOM 1090 C C . ARG A 1 141 ? -1.314 16.258 14.128 1.00 49.16 141 ARG A C 1
ATOM 1092 O O . ARG A 1 141 ? -2.452 16.728 14.091 1.00 49.16 141 ARG A O 1
ATOM 1099 N N . PRO A 1 142 ? -0.496 16.416 15.187 1.00 42.09 142 PRO A N 1
ATOM 1100 C CA . PRO A 1 142 ? -0.844 17.254 16.337 1.00 42.09 142 PRO A CA 1
ATOM 1101 C C . PRO A 1 142 ? -0.990 18.738 15.972 1.00 42.09 142 PRO A C 1
ATOM 1103 O O . PRO A 1 142 ? -1.810 19.432 16.560 1.00 42.09 142 PRO A O 1
ATOM 1106 N N . GLU A 1 143 ? -0.229 19.197 14.975 1.00 42.03 143 GLU A N 1
ATOM 1107 C CA . GLU A 1 143 ? -0.117 20.602 14.582 1.00 42.03 143 GLU A CA 1
ATOM 1108 C C . GLU A 1 143 ? -0.507 20.773 13.104 1.00 42.03 143 GLU A C 1
ATOM 1110 O O . GLU A 1 143 ? -0.066 19.975 12.260 1.00 42.03 143 GLU A O 1
ATOM 1115 N N . PRO A 1 144 ? -1.330 21.778 12.759 1.00 46.53 144 PRO A N 1
ATOM 1116 C CA . PRO A 1 144 ? -1.492 22.179 11.373 1.00 46.53 144 PRO A CA 1
ATOM 1117 C C . PRO A 1 144 ? -0.142 22.630 10.798 1.00 46.53 144 PRO A C 1
ATOM 1119 O O . PRO A 1 144 ? 0.689 23.197 11.505 1.00 46.53 144 PRO A O 1
ATOM 1122 N N . ASP A 1 145 ? 0.100 22.368 9.514 1.00 52.47 145 ASP A N 1
ATOM 1123 C CA . ASP A 1 145 ? 1.242 22.988 8.841 1.00 52.47 145 ASP A CA 1
ATOM 1124 C C . ASP A 1 145 ? 1.085 24.522 8.805 1.00 52.47 145 ASP A C 1
ATOM 1126 O O . ASP A 1 145 ? 0.030 25.069 9.135 1.00 52.47 145 ASP A O 1
ATOM 1130 N N . ALA A 1 146 ? 2.133 25.240 8.393 1.00 46.25 146 ALA A N 1
ATOM 1131 C CA . ALA A 1 146 ? 2.120 26.704 8.306 1.00 46.25 146 ALA A CA 1
ATOM 1132 C C . ALA A 1 146 ? 0.985 27.272 7.417 1.00 46.25 146 ALA A C 1
ATOM 1134 O O . ALA A 1 146 ? 0.727 28.472 7.452 1.00 46.25 146 ALA A O 1
ATOM 1135 N N . GLY A 1 147 ? 0.301 26.424 6.635 1.00 52.28 147 GLY A N 1
ATOM 1136 C CA . GLY A 1 147 ? -0.877 26.760 5.835 1.00 52.28 147 GLY A CA 1
ATOM 1137 C C . GLY A 1 147 ? -2.220 26.429 6.497 1.00 52.28 147 GLY A C 1
ATOM 1138 O O . GLY A 1 147 ? -3.251 26.523 5.834 1.00 52.28 147 GLY A O 1
ATOM 1139 N N . GLY A 1 148 ? -2.245 26.027 7.772 1.00 46.03 148 GLY A N 1
ATOM 1140 C CA . GLY A 1 148 ? -3.471 25.664 8.486 1.00 46.03 148 GLY A CA 1
ATOM 1141 C C . GLY A 1 148 ? -3.997 24.263 8.153 1.00 46.03 148 GLY A C 1
ATOM 1142 O O . GLY A 1 148 ? -5.073 23.881 8.623 1.00 46.03 148 GLY A O 1
ATOM 1143 N N . ASN A 1 149 ? -3.261 23.473 7.367 1.00 50.94 149 ASN A N 1
ATOM 1144 C CA . ASN A 1 149 ? -3.688 22.145 6.963 1.00 50.94 149 ASN A CA 1
ATOM 1145 C C . ASN A 1 149 ? -3.421 21.172 8.118 1.00 50.94 149 ASN A C 1
ATOM 1147 O O . ASN A 1 149 ? -2.274 20.935 8.499 1.00 50.94 149 ASN A O 1
ATOM 1151 N N . ARG A 1 150 ? -4.482 20.584 8.688 1.00 48.00 150 ARG A N 1
ATOM 1152 C CA . ARG A 1 150 ? -4.401 19.509 9.698 1.00 48.00 150 ARG A CA 1
ATOM 1153 C C . ARG A 1 150 ? -3.929 18.219 9.019 1.00 48.00 150 ARG A C 1
ATOM 1155 O O . ARG A 1 150 ? -4.717 17.316 8.756 1.00 48.00 150 ARG A O 1
ATOM 1162 N N . GLY A 1 151 ? -2.660 18.214 8.616 1.00 52.59 151 GLY A N 1
ATOM 1163 C CA . GLY A 1 151 ? -2.160 17.399 7.517 1.00 52.59 151 GLY A CA 1
ATOM 1164 C C . GLY A 1 151 ? -2.134 15.908 7.823 1.00 52.59 151 GLY A C 1
ATOM 1165 O O . GLY A 1 151 ? -1.295 15.443 8.589 1.00 52.59 151 GLY A O 1
ATOM 1166 N N . THR A 1 152 ? -2.975 15.166 7.108 1.00 60.88 15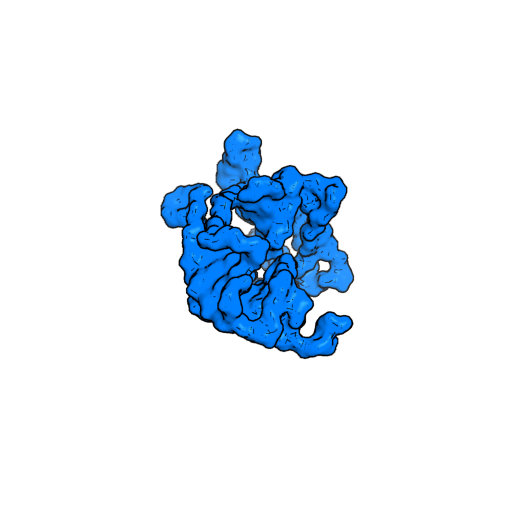2 THR A N 1
ATOM 1167 C CA . THR A 1 152 ? -2.771 13.754 6.747 1.00 60.88 152 THR A CA 1
ATOM 1168 C C . THR A 1 152 ? -1.575 13.577 5.798 1.00 60.88 152 THR A C 1
ATOM 1170 O O . THR A 1 152 ? -1.244 12.464 5.419 1.00 60.88 152 THR A O 1
ATOM 1173 N N . THR A 1 153 ? -0.904 14.669 5.418 1.00 72.50 153 THR A N 1
ATOM 1174 C CA . THR A 1 153 ? 0.191 14.728 4.447 1.00 72.50 153 THR A CA 1
ATOM 1175 C C . THR A 1 153 ? 1.540 14.939 5.134 1.00 72.50 153 THR A C 1
ATOM 1177 O O . THR A 1 153 ? 1.750 15.936 5.830 1.00 72.50 153 THR A O 1
ATOM 1180 N N . ALA A 1 154 ? 2.496 14.049 4.880 1.00 76.56 154 ALA A N 1
ATOM 1181 C CA . ALA A 1 154 ? 3.904 14.239 5.198 1.00 76.56 154 ALA A CA 1
ATOM 1182 C C . ALA A 1 154 ? 4.708 14.447 3.909 1.00 76.56 154 ALA A C 1
ATOM 1184 O O . ALA A 1 154 ? 4.773 13.558 3.067 1.00 76.56 154 ALA A O 1
ATOM 1185 N N . VAL A 1 155 ? 5.327 15.619 3.759 1.00 80.12 155 VAL A N 1
ATOM 1186 C CA . VAL A 1 155 ? 6.262 15.883 2.656 1.00 80.12 155 VAL A CA 1
ATOM 1187 C C . VAL A 1 155 ? 7.532 15.073 2.890 1.00 80.12 155 VAL A C 1
ATOM 1189 O O . VAL A 1 155 ? 8.096 15.114 3.987 1.00 80.12 155 VAL A O 1
ATOM 1192 N N . LEU A 1 156 ? 7.957 14.337 1.868 1.00 82.00 156 LEU A N 1
ATOM 1193 C CA . LEU A 1 156 ? 9.155 13.513 1.896 1.00 82.00 156 LEU A CA 1
ATOM 1194 C C . LEU A 1 156 ? 10.328 14.291 1.277 1.00 82.00 156 LEU A C 1
ATOM 1196 O O . LEU A 1 156 ? 10.121 15.089 0.358 1.00 82.00 156 LEU A O 1
ATOM 1200 N N . PRO A 1 157 ? 11.563 14.091 1.762 1.00 85.19 157 PRO A N 1
ATOM 1201 C CA . PRO A 1 157 ? 12.744 14.617 1.098 1.00 85.19 157 PRO A CA 1
ATOM 1202 C C . PRO A 1 157 ? 12.868 13.984 -0.292 1.00 85.19 157 PRO A C 1
ATOM 1204 O O . PRO A 1 157 ? 12.395 12.858 -0.492 1.00 85.19 157 PRO A O 1
ATOM 1207 N N . PRO A 1 158 ? 13.522 14.671 -1.243 1.00 85.06 158 PRO A N 1
ATOM 1208 C CA . PRO A 1 158 ? 13.733 14.108 -2.564 1.00 85.06 158 PRO A CA 1
ATOM 1209 C C . PRO A 1 158 ? 14.440 12.750 -2.437 1.00 85.06 158 PRO A C 1
ATOM 1211 O O . PRO A 1 158 ? 15.321 12.606 -1.580 1.00 85.06 158 PRO A O 1
ATOM 1214 N N . PRO A 1 159 ? 14.030 11.746 -3.226 1.00 84.62 159 PRO A N 1
ATOM 1215 C CA . PRO A 1 159 ? 14.710 10.466 -3.297 1.00 84.62 159 PRO A CA 1
ATOM 1216 C C . PRO A 1 159 ? 16.186 10.668 -3.656 1.00 84.62 1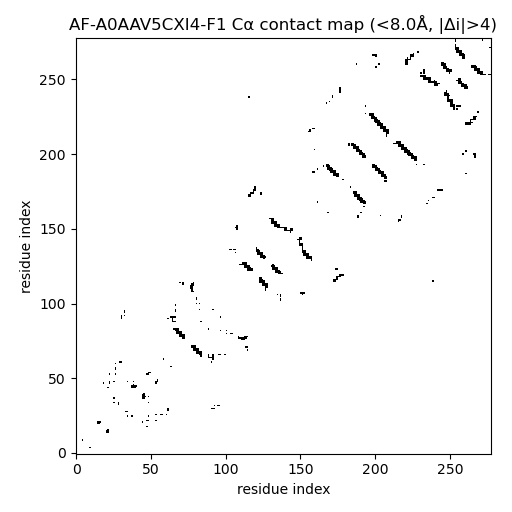59 PRO A C 1
ATOM 1218 O O . PRO A 1 159 ? 16.530 11.662 -4.306 1.00 84.62 159 PRO A O 1
ATOM 1221 N N . PRO A 1 160 ? 17.073 9.767 -3.201 1.00 82.69 160 PRO A N 1
ATOM 1222 C CA . PRO A 1 160 ? 18.481 9.840 -3.551 1.00 82.69 160 PRO A CA 1
ATOM 1223 C C . PRO A 1 160 ? 18.617 9.883 -5.073 1.00 82.69 160 PRO A C 1
ATOM 1225 O O . PRO A 1 160 ? 17.935 9.151 -5.784 1.00 82.69 160 PRO A O 1
ATOM 1228 N N . ALA A 1 161 ? 19.471 10.776 -5.573 1.00 74.31 161 ALA A N 1
ATOM 1229 C CA . ALA A 1 161 ? 19.745 10.828 -6.998 1.00 74.31 161 ALA A CA 1
ATOM 1230 C C . ALA A 1 161 ? 20.315 9.481 -7.455 1.00 74.31 161 ALA A C 1
ATOM 1232 O O . ALA A 1 161 ? 21.073 8.840 -6.713 1.00 74.31 161 ALA A O 1
ATOM 1233 N N . SER A 1 162 ? 19.982 9.084 -8.687 1.00 65.62 162 SER A N 1
ATOM 1234 C CA . SER A 1 162 ? 20.745 8.031 -9.346 1.00 65.62 162 SER A CA 1
ATOM 1235 C C . SER A 1 162 ? 22.227 8.435 -9.299 1.00 65.62 162 SER A C 1
ATOM 1237 O O . SER A 1 162 ? 22.539 9.589 -9.612 1.00 65.62 162 SER A O 1
ATOM 1239 N N . PRO A 1 163 ? 23.133 7.546 -8.856 1.00 58.03 163 PRO A N 1
ATOM 1240 C CA . PRO A 1 163 ? 24.574 7.814 -8.868 1.00 58.03 163 PRO A CA 1
ATOM 1241 C C . PRO A 1 163 ? 25.069 8.136 -10.278 1.00 58.03 163 PRO A C 1
ATOM 1243 O O . PRO A 1 163 ? 26.079 8.818 -10.432 1.00 58.03 163 PRO A O 1
ATOM 1246 N N . ASP A 1 164 ? 24.328 7.675 -11.280 1.00 57.94 164 ASP A N 1
ATOM 1247 C CA . ASP A 1 164 ? 24.748 7.662 -12.650 1.00 57.94 164 ASP A CA 1
ATOM 1248 C C . ASP A 1 164 ? 23.615 8.193 -13.537 1.00 57.94 164 ASP A C 1
ATOM 1250 O O . ASP A 1 164 ? 22.481 7.714 -13.523 1.00 57.94 164 ASP A O 1
ATOM 1254 N N . HIS A 1 165 ? 23.906 9.259 -14.280 1.00 53.91 165 HIS A N 1
ATOM 1255 C CA . HIS A 1 165 ? 22.945 9.989 -15.112 1.00 53.91 165 HIS A CA 1
ATOM 1256 C C . HIS A 1 165 ? 22.634 9.263 -16.432 1.00 53.91 165 HIS A C 1
ATOM 1258 O O . HIS A 1 165 ? 22.656 9.880 -17.499 1.00 53.91 165 HIS A O 1
ATOM 1264 N N . TRP A 1 166 ? 22.402 7.952 -16.394 1.00 55.94 166 TRP A N 1
ATOM 1265 C CA . TRP A 1 166 ? 22.046 7.204 -17.596 1.00 55.94 166 TRP A CA 1
ATOM 1266 C C . TRP A 1 166 ? 20.560 7.362 -17.920 1.00 55.94 166 TRP A C 1
ATOM 1268 O O . TRP A 1 166 ? 19.717 7.568 -17.052 1.00 55.94 166 TRP A O 1
ATOM 1278 N N . HIS A 1 167 ? 20.241 7.312 -19.211 1.00 53.72 167 HIS A N 1
ATOM 1279 C CA . HIS A 1 167 ? 18.890 7.571 -19.710 1.00 53.72 167 HIS A CA 1
ATOM 1280 C C . HIS A 1 167 ? 17.906 6.405 -19.479 1.00 53.72 167 HIS A C 1
ATOM 1282 O O . HIS A 1 167 ? 16.707 6.627 -19.615 1.00 53.72 167 HIS A O 1
ATOM 1288 N N . ASP A 1 168 ? 18.394 5.226 -19.067 1.00 56.28 168 ASP A N 1
ATOM 1289 C CA . ASP A 1 168 ? 17.603 3.997 -18.859 1.00 56.28 168 ASP A CA 1
ATOM 1290 C C . ASP A 1 168 ? 17.460 3.591 -17.376 1.00 56.28 168 ASP A C 1
ATOM 1292 O O . ASP A 1 168 ? 17.149 2.445 -17.055 1.00 56.28 168 ASP A O 1
ATOM 1296 N N . CYS A 1 169 ? 17.683 4.522 -16.444 1.00 63.72 169 CYS A N 1
ATOM 1297 C CA . CYS A 1 169 ? 17.491 4.269 -15.016 1.00 63.72 169 CYS A CA 1
ATOM 1298 C C . CYS A 1 169 ? 15.991 4.226 -14.673 1.00 63.72 169 CYS A C 1
ATOM 1300 O O . CYS A 1 169 ? 15.305 5.250 -14.750 1.00 63.72 169 CYS A O 1
ATOM 1302 N N . ALA A 1 170 ? 15.481 3.078 -14.223 1.00 75.19 170 ALA A N 1
ATOM 1303 C CA . ALA A 1 170 ? 14.142 3.006 -13.642 1.00 75.19 170 ALA A CA 1
ATOM 1304 C C . ALA A 1 170 ? 14.208 3.403 -12.162 1.00 75.19 170 ALA A C 1
ATOM 1306 O O . ALA A 1 170 ? 14.969 2.821 -11.386 1.00 75.19 170 ALA A O 1
ATOM 1307 N N . GLN A 1 171 ? 13.406 4.392 -11.763 1.00 82.12 171 GLN A N 1
ATOM 1308 C CA . GLN A 1 171 ? 13.272 4.812 -10.372 1.00 82.12 171 GLN A CA 1
ATOM 1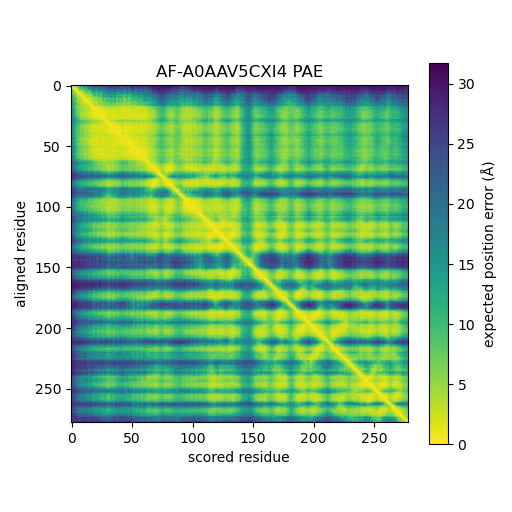309 C C . GLN A 1 171 ? 11.829 4.639 -9.910 1.00 82.12 171 GLN A C 1
ATOM 1311 O O . GLN A 1 171 ? 10.922 5.281 -10.433 1.00 82.12 171 GLN A O 1
ATOM 1316 N N . GLU A 1 172 ? 11.638 3.838 -8.868 1.00 85.75 172 GLU A N 1
ATOM 1317 C CA . GLU A 1 172 ? 10.319 3.528 -8.325 1.00 85.75 172 GLU A CA 1
ATOM 1318 C C . GLU A 1 172 ? 10.284 3.776 -6.818 1.00 85.75 172 GLU A C 1
ATOM 1320 O O . GLU A 1 172 ? 11.137 3.284 -6.072 1.00 85.75 172 GLU A O 1
ATOM 1325 N N . LEU A 1 173 ? 9.284 4.533 -6.351 1.00 87.12 173 LEU A N 1
ATOM 1326 C CA . LEU A 1 173 ? 9.020 4.677 -4.921 1.00 87.12 173 LEU A CA 1
ATOM 1327 C C . LEU A 1 173 ? 7.830 3.825 -4.496 1.00 87.12 173 LEU A C 1
ATOM 1329 O O . LEU A 1 173 ? 6.754 3.898 -5.085 1.00 87.12 173 LEU A O 1
ATOM 1333 N N . LEU A 1 174 ? 8.013 3.071 -3.414 1.00 87.44 174 LEU A N 1
ATOM 1334 C CA . LEU A 1 174 ? 7.078 2.039 -2.984 1.00 87.44 174 LEU A CA 1
ATOM 1335 C C . LEU A 1 174 ? 6.817 2.109 -1.484 1.00 87.44 174 LEU A C 1
ATOM 1337 O O . LEU A 1 174 ? 7.703 2.401 -0.680 1.00 87.44 174 LEU A O 1
ATOM 1341 N N . LEU A 1 175 ? 5.593 1.790 -1.092 1.00 86.50 175 LEU A N 1
ATOM 1342 C CA . LEU A 1 175 ? 5.216 1.567 0.293 1.00 86.50 175 LEU A CA 1
ATOM 1343 C C . LEU A 1 175 ? 5.496 0.108 0.676 1.00 86.50 175 LEU A C 1
ATOM 1345 O O . LEU A 1 175 ? 5.326 -0.792 -0.148 1.00 86.50 175 LEU A O 1
ATOM 1349 N N . PRO A 1 176 ? 5.902 -0.157 1.927 1.00 80.56 176 PRO A N 1
ATOM 1350 C CA . PRO A 1 176 ? 6.154 -1.513 2.388 1.00 80.56 176 PRO A CA 1
ATOM 1351 C C . PRO A 1 176 ? 4.874 -2.356 2.334 1.00 80.56 176 PRO A C 1
ATOM 1353 O O . PRO A 1 176 ? 3.776 -1.872 2.623 1.00 80.56 176 PRO A O 1
ATOM 1356 N N . GLU A 1 177 ? 5.038 -3.639 2.002 1.00 76.69 177 GLU A N 1
ATOM 1357 C CA . GLU A 1 177 ? 3.953 -4.627 1.935 1.00 76.69 177 GLU A CA 1
ATOM 1358 C C . GLU A 1 177 ? 3.255 -4.793 3.290 1.00 76.69 177 GLU A C 1
ATOM 1360 O O . GLU A 1 177 ? 2.031 -4.834 3.364 1.00 76.69 177 GLU A O 1
ATOM 1365 N N . HIS A 1 178 ? 4.034 -4.784 4.372 1.00 70.94 178 HIS A N 1
ATOM 1366 C CA . HIS A 1 178 ? 3.540 -4.858 5.740 1.00 70.94 178 HIS A CA 1
ATOM 1367 C C . HIS A 1 178 ? 3.998 -3.633 6.528 1.00 70.94 178 HIS A C 1
ATOM 1369 O O . HIS A 1 178 ? 5.131 -3.172 6.373 1.00 70.94 178 HIS A O 1
ATOM 1375 N N . ASP A 1 179 ? 3.153 -3.150 7.438 1.00 62.06 179 ASP A N 1
ATOM 1376 C CA . ASP A 1 179 ? 3.595 -2.262 8.513 1.00 62.06 179 ASP A CA 1
ATOM 1377 C C . ASP A 1 179 ? 4.492 -3.060 9.462 1.00 62.06 179 ASP A C 1
ATOM 1379 O O . ASP A 1 179 ? 4.053 -3.586 10.487 1.00 62.06 179 ASP A O 1
ATOM 1383 N N . ASN A 1 180 ? 5.760 -3.211 9.088 1.00 50.94 180 ASN A N 1
ATOM 1384 C CA . ASN A 1 180 ? 6.750 -3.779 9.980 1.00 50.94 180 ASN A CA 1
ATOM 1385 C C . ASN A 1 180 ? 6.837 -2.891 11.229 1.00 50.94 180 ASN A C 1
ATOM 1387 O O . ASN A 1 180 ? 6.889 -1.664 11.139 1.00 50.94 180 ASN A O 1
ATOM 1391 N N . ASP A 1 181 ? 6.900 -3.545 12.390 1.00 50.47 181 ASP A N 1
ATOM 1392 C CA . ASP A 1 181 ? 6.917 -3.017 13.769 1.00 50.47 181 ASP A CA 1
ATOM 1393 C C . ASP A 1 181 ? 8.008 -1.950 14.041 1.00 50.47 181 ASP A C 1
ATOM 1395 O O . ASP A 1 181 ? 8.134 -1.456 15.160 1.00 50.47 181 ASP A O 1
ATOM 1399 N N . ARG A 1 182 ? 8.834 -1.614 13.040 1.00 45.62 182 ARG A N 1
ATOM 1400 C CA . ARG A 1 182 ? 9.996 -0.735 13.168 1.00 45.62 182 ARG A CA 1
ATOM 1401 C C . ARG A 1 182 ? 9.832 0.689 12.678 1.00 45.62 182 ARG A C 1
ATOM 1403 O O . ARG A 1 182 ? 10.661 1.467 13.101 1.00 45.62 182 ARG A O 1
ATOM 1410 N N . ASP A 1 183 ? 8.827 1.035 11.875 1.00 53.50 183 ASP A N 1
ATOM 1411 C CA . ASP A 1 183 ? 8.388 2.427 11.684 1.00 53.50 183 ASP A CA 1
ATOM 1412 C C . ASP A 1 183 ? 7.246 2.464 10.666 1.00 53.50 183 ASP A C 1
ATOM 1414 O O . ASP A 1 183 ? 7.444 2.260 9.470 1.00 53.50 183 ASP A O 1
ATOM 1418 N N . ALA A 1 184 ? 6.037 2.787 11.126 1.00 53.28 184 ALA A N 1
ATOM 1419 C CA . ALA A 1 184 ? 4.808 2.862 10.326 1.00 53.28 184 ALA A CA 1
ATOM 1420 C C . ALA A 1 184 ? 4.792 4.021 9.299 1.00 53.28 184 ALA A C 1
ATOM 1422 O O . ALA A 1 184 ? 3.734 4.556 8.963 1.00 53.28 184 ALA A O 1
ATOM 1423 N N . SER A 1 185 ? 5.954 4.480 8.840 1.00 56.75 185 SER A N 1
ATOM 1424 C CA . SER A 1 185 ? 6.104 5.675 8.004 1.00 56.75 185 SER A CA 1
ATOM 1425 C C . SER A 1 185 ? 7.148 5.520 6.898 1.00 56.75 185 SER A C 1
ATOM 1427 O O . SER A 1 185 ? 7.378 6.482 6.179 1.00 56.75 185 SER A O 1
ATOM 1429 N N . SER A 1 186 ? 7.784 4.358 6.750 1.00 74.81 186 SER A N 1
ATOM 1430 C CA . SER A 1 186 ? 8.841 4.182 5.758 1.00 74.81 186 SER A CA 1
ATOM 1431 C C . SER A 1 186 ? 8.316 3.995 4.333 1.00 74.81 186 SER A C 1
ATOM 1433 O O . SER A 1 186 ? 7.221 3.476 4.115 1.00 74.81 186 SER A O 1
ATOM 1435 N N . CYS A 1 187 ? 9.114 4.424 3.359 1.00 82.50 187 CYS A N 1
ATOM 1436 C CA . CYS A 1 187 ? 8.965 4.078 1.947 1.00 82.50 187 CYS A CA 1
ATOM 1437 C C . CYS A 1 187 ? 10.304 3.566 1.409 1.00 82.50 187 CYS A C 1
ATOM 1439 O O . CYS A 1 187 ? 11.360 3.861 1.971 1.00 82.50 187 CYS A O 1
ATOM 1441 N N . TYR A 1 188 ? 10.260 2.790 0.337 1.00 86.12 188 TYR A N 1
ATOM 1442 C CA . TYR A 1 188 ? 11.431 2.356 -0.407 1.00 86.12 188 TYR A CA 1
ATOM 1443 C C . TYR A 1 188 ? 11.584 3.206 -1.665 1.00 86.12 188 TYR A C 1
ATOM 1445 O O . TYR A 1 188 ? 10.591 3.594 -2.273 1.00 86.12 188 TYR A O 1
ATOM 1453 N N . CYS A 1 189 ? 12.823 3.471 -2.056 1.00 87.62 189 CYS A N 1
ATOM 1454 C CA . CYS A 1 189 ? 13.197 3.956 -3.374 1.00 87.62 189 CYS A CA 1
ATOM 1455 C C . CYS A 1 189 ? 14.082 2.886 -4.004 1.00 87.62 189 CYS A C 1
ATOM 1457 O O . CYS A 1 189 ? 15.116 2.524 -3.431 1.00 87.62 189 CYS A O 1
ATOM 1459 N N . VAL A 1 190 ? 13.647 2.358 -5.141 1.00 86.69 190 VAL A N 1
ATOM 1460 C CA . VAL A 1 190 ? 14.352 1.337 -5.907 1.00 86.69 190 VAL A CA 1
ATOM 1461 C C . VAL A 1 190 ? 14.868 1.994 -7.177 1.00 86.69 190 VAL A C 1
ATOM 1463 O O . VAL A 1 190 ? 14.084 2.535 -7.951 1.00 86.69 190 VAL A O 1
ATOM 1466 N N . HIS A 1 191 ? 16.183 1.960 -7.361 1.00 85.44 191 HIS A N 1
ATOM 1467 C CA . HIS A 1 191 ? 16.836 2.316 -8.614 1.00 85.44 191 HIS A CA 1
ATOM 1468 C C . HIS A 1 191 ? 17.299 1.045 -9.300 1.00 85.44 191 HIS A C 1
ATOM 1470 O O . HIS A 1 191 ? 17.897 0.181 -8.649 1.00 85.44 191 HIS A O 1
ATOM 1476 N N . VAL A 1 192 ? 17.028 0.947 -10.594 1.00 83.19 192 VAL A N 1
ATOM 1477 C CA . VAL A 1 192 ? 17.508 -0.136 -11.440 1.00 83.19 192 VAL A CA 1
ATOM 1478 C C . VAL A 1 192 ? 18.213 0.450 -12.646 1.00 83.19 192 VAL A C 1
ATOM 1480 O O . VAL A 1 192 ? 17.624 1.241 -13.380 1.00 83.19 192 VAL A O 1
ATOM 1483 N N . ASP A 1 193 ? 19.441 -0.008 -12.854 1.00 80.69 193 ASP A N 1
ATOM 1484 C CA . ASP A 1 193 ? 20.287 0.370 -13.975 1.00 80.69 193 ASP A CA 1
ATOM 1485 C C . ASP A 1 193 ? 20.649 -0.895 -14.765 1.00 80.69 193 ASP A C 1
ATOM 1487 O O . ASP A 1 193 ? 21.273 -1.809 -14.220 1.00 80.69 193 ASP A O 1
ATOM 1491 N N . ASP A 1 194 ? 20.273 -0.962 -16.044 1.00 78.81 194 ASP A N 1
ATOM 1492 C CA . ASP A 1 194 ? 20.737 -1.991 -16.988 1.00 78.81 194 ASP A CA 1
ATOM 1493 C C . ASP A 1 194 ? 21.790 -1.368 -17.910 1.00 78.81 194 ASP A C 1
ATOM 1495 O O . ASP A 1 194 ? 21.475 -0.637 -18.849 1.00 78.81 194 ASP A O 1
ATOM 1499 N N . PHE A 1 195 ? 23.068 -1.623 -17.623 1.00 75.19 195 PHE A N 1
ATOM 1500 C CA . PHE A 1 195 ? 24.169 -1.095 -18.421 1.00 75.19 195 PHE A CA 1
ATOM 1501 C C . PHE A 1 195 ? 25.335 -2.079 -18.520 1.00 75.19 195 PHE A C 1
ATOM 1503 O O . PHE A 1 195 ? 25.645 -2.830 -17.595 1.00 75.19 195 PHE A O 1
ATOM 1510 N N . GLY A 1 196 ? 26.028 -2.071 -19.665 1.00 72.50 196 GLY A N 1
ATOM 1511 C CA . GLY A 1 196 ? 27.278 -2.820 -19.838 1.00 72.50 196 GLY A CA 1
ATOM 1512 C C . GLY A 1 196 ? 27.134 -4.338 -19.660 1.00 72.50 196 GLY A C 1
ATOM 1513 O O . GLY A 1 196 ? 28.084 -5.002 -19.250 1.00 72.50 196 GLY A O 1
ATOM 1514 N N . GLY A 1 197 ? 25.946 -4.894 -19.923 1.00 76.38 197 GLY A N 1
ATOM 1515 C CA . GLY A 1 197 ? 25.661 -6.319 -19.723 1.00 76.38 197 GLY A CA 1
ATOM 1516 C C . GLY A 1 197 ? 25.527 -6.725 -18.252 1.00 76.38 197 GLY A C 1
ATOM 1517 O O . GLY A 1 197 ? 25.653 -7.908 -17.926 1.00 76.38 197 GLY A O 1
ATOM 1518 N N . SER A 1 198 ? 25.281 -5.765 -17.361 1.00 80.19 198 SER A N 1
ATOM 1519 C CA . SER A 1 198 ? 24.964 -5.991 -15.954 1.00 80.19 198 SER A CA 1
ATOM 1520 C C . SER A 1 198 ? 23.711 -5.226 -15.556 1.00 80.19 198 SER A C 1
ATOM 1522 O O . SER A 1 198 ? 23.437 -4.154 -16.083 1.00 80.19 198 SER A O 1
ATOM 1524 N N . VAL A 1 199 ? 22.993 -5.771 -14.582 1.00 82.44 199 VAL A N 1
ATOM 1525 C CA . VAL A 1 199 ? 21.850 -5.117 -13.950 1.00 82.44 199 VAL A CA 1
ATOM 1526 C C . VAL A 1 199 ? 22.237 -4.785 -12.519 1.00 82.44 199 VAL A C 1
ATOM 1528 O O . VAL A 1 199 ? 22.615 -5.680 -11.757 1.00 82.44 199 VAL A O 1
ATOM 1531 N N . THR A 1 200 ? 22.151 -3.511 -12.157 1.00 84.06 200 THR A N 1
ATOM 1532 C CA . THR A 1 200 ? 22.391 -3.025 -10.798 1.00 84.06 200 THR A CA 1
ATOM 1533 C C . THR A 1 200 ? 21.071 -2.593 -10.190 1.00 84.06 200 THR A C 1
ATOM 1535 O O . THR A 1 200 ? 20.337 -1.813 -10.785 1.00 84.06 200 THR A O 1
ATOM 1538 N N . ALA A 1 201 ? 20.772 -3.093 -8.997 1.00 86.44 201 ALA A N 1
ATOM 1539 C CA . ALA A 1 201 ? 19.624 -2.672 -8.213 1.00 86.44 201 ALA A CA 1
ATOM 1540 C C . ALA A 1 201 ? 20.109 -2.025 -6.916 1.00 86.44 201 ALA A C 1
ATOM 1542 O O . ALA A 1 201 ? 20.893 -2.615 -6.162 1.00 86.44 201 ALA A O 1
ATOM 1543 N N . ARG A 1 202 ? 19.623 -0.817 -6.633 1.00 85.81 202 ARG A N 1
ATOM 1544 C CA . ARG A 1 202 ? 19.860 -0.117 -5.372 1.00 85.81 202 ARG A CA 1
ATOM 1545 C C . ARG A 1 202 ? 18.541 0.157 -4.677 1.00 85.81 202 ARG A C 1
ATOM 1547 O O . ARG A 1 202 ? 17.671 0.831 -5.217 1.00 85.81 202 ARG A O 1
ATOM 1554 N N . VAL A 1 203 ? 18.431 -0.309 -3.441 1.00 86.62 203 VAL A N 1
ATOM 1555 C CA . VAL A 1 203 ? 17.259 -0.111 -2.590 1.00 86.62 203 VAL A CA 1
ATOM 1556 C C . VAL A 1 203 ? 17.641 0.811 -1.444 1.00 86.62 203 VAL A C 1
ATOM 1558 O O . VAL A 1 203 ? 18.572 0.532 -0.685 1.00 86.62 203 VAL A O 1
ATOM 1561 N N . SER A 1 204 ? 16.907 1.908 -1.304 1.00 86.75 204 SER A N 1
ATOM 1562 C CA . SER A 1 204 ? 17.018 2.833 -0.177 1.00 86.75 204 SER A CA 1
ATOM 1563 C C . SER A 1 204 ? 15.704 2.880 0.584 1.00 86.75 204 SER A C 1
ATOM 1565 O O . SER A 1 204 ? 14.646 2.947 -0.031 1.00 86.75 204 SER A O 1
ATOM 1567 N N . SER A 1 205 ? 15.747 2.885 1.912 1.00 86.12 205 SER A N 1
ATOM 1568 C CA . SER A 1 205 ? 14.570 3.130 2.745 1.00 86.12 205 SER A CA 1
ATOM 1569 C C . SER A 1 205 ? 14.586 4.553 3.275 1.00 86.12 205 SER A C 1
ATOM 1571 O O . SER A 1 205 ? 15.628 5.041 3.723 1.00 86.12 205 SER A O 1
ATOM 1573 N N . LEU A 1 206 ? 13.427 5.191 3.293 1.00 85.31 206 LEU A N 1
ATOM 1574 C CA . LEU A 1 206 ? 13.190 6.411 4.038 1.00 85.31 206 LEU A CA 1
ATOM 1575 C C . LEU A 1 206 ? 12.627 6.059 5.411 1.00 85.31 206 LEU A C 1
ATOM 1577 O O . LEU A 1 206 ? 11.673 5.294 5.502 1.00 85.31 206 LEU A O 1
ATOM 1581 N N . ALA A 1 207 ? 13.161 6.661 6.466 1.00 79.56 207 ALA A N 1
ATOM 1582 C CA . ALA A 1 207 ? 12.585 6.575 7.805 1.00 79.56 207 ALA A CA 1
ATOM 1583 C C . ALA A 1 207 ? 12.590 7.956 8.486 1.00 79.56 207 ALA A C 1
ATOM 1585 O O . ALA A 1 207 ? 13.398 8.822 8.117 1.00 79.56 207 ALA A O 1
ATOM 1586 N N . PRO A 1 208 ? 11.694 8.201 9.461 1.00 74.75 208 PRO A N 1
ATOM 1587 C CA . PRO A 1 208 ? 11.797 9.365 10.334 1.00 74.75 208 PRO A CA 1
ATOM 1588 C C . PRO A 1 208 ? 13.143 9.349 11.066 1.00 74.75 208 PRO A C 1
ATOM 1590 O O . PRO A 1 208 ? 13.613 8.294 11.492 1.00 74.75 208 PRO A O 1
ATOM 1593 N N . ARG A 1 209 ? 13.779 10.510 11.246 1.00 73.12 209 ARG A N 1
ATOM 1594 C CA . ARG A 1 209 ? 15.030 10.573 12.009 1.00 73.12 209 ARG A CA 1
ATOM 1595 C C . ARG A 1 209 ? 14.768 10.209 13.479 1.00 73.12 209 ARG A C 1
ATOM 1597 O O . ARG A 1 209 ? 13.806 10.717 14.068 1.00 73.12 209 ARG A O 1
ATOM 1604 N N . PRO A 1 210 ? 15.643 9.404 14.108 1.00 62.66 210 PRO A N 1
ATOM 1605 C CA . PRO A 1 210 ? 15.578 9.174 15.545 1.00 62.66 210 PRO A CA 1
ATOM 1606 C C . PRO A 1 210 ? 15.779 10.506 16.281 1.00 62.66 210 PRO A C 1
ATOM 1608 O O . PRO A 1 210 ? 16.699 11.259 15.964 1.00 62.66 210 PRO A O 1
ATOM 1611 N N . GLY A 1 211 ? 14.897 10.815 17.237 1.00 61.94 211 GLY A N 1
ATOM 1612 C CA . GLY A 1 211 ? 14.939 12.070 18.004 1.00 61.94 211 GLY A CA 1
ATOM 1613 C C . GLY A 1 211 ? 13.673 12.930 17.957 1.00 61.94 211 GLY A C 1
ATOM 1614 O O . GLY A 1 211 ? 13.663 13.991 18.567 1.00 61.94 211 GLY A O 1
ATOM 1615 N N . GLY A 1 212 ? 12.602 12.478 17.292 1.00 52.25 212 GLY A N 1
ATOM 1616 C CA . GLY A 1 212 ? 11.279 13.103 17.395 1.00 52.25 212 GLY A CA 1
ATOM 1617 C C . GLY A 1 212 ? 11.192 14.460 16.695 1.00 52.25 212 GLY A C 1
ATOM 1618 O O . GLY A 1 212 ? 11.156 15.506 17.330 1.00 52.25 212 GLY A O 1
ATOM 1619 N N . GLY A 1 213 ? 11.116 14.444 15.367 1.00 56.69 213 GLY A N 1
ATOM 1620 C CA . GLY A 1 213 ? 10.811 15.624 14.561 1.00 56.69 213 GLY A CA 1
ATOM 1621 C C . GLY A 1 213 ? 10.248 15.225 13.199 1.00 56.69 213 GLY A C 1
ATOM 1622 O O . GLY A 1 213 ? 10.353 14.070 12.796 1.00 56.69 213 GLY A O 1
ATOM 1623 N N . SER A 1 214 ? 9.685 16.180 12.455 1.00 60.41 214 SER A N 1
ATOM 1624 C CA . SER A 1 214 ? 9.171 15.980 11.082 1.00 60.41 214 SER A CA 1
ATOM 1625 C C . SER A 1 214 ? 10.277 15.776 10.029 1.00 60.41 214 SER A C 1
ATOM 1627 O O . SER A 1 214 ? 10.056 16.024 8.845 1.00 60.41 214 SER A O 1
ATOM 1629 N N . SER A 1 215 ? 11.483 15.393 10.453 1.00 70.75 215 SER A N 1
ATOM 1630 C CA . SER A 1 215 ? 12.656 15.247 9.597 1.00 70.75 215 SER A CA 1
ATOM 1631 C C . SER A 1 215 ? 12.844 13.786 9.215 1.00 70.75 215 SER A C 1
ATOM 1633 O O . SER A 1 215 ? 12.794 12.897 10.063 1.00 70.75 215 SER A O 1
ATOM 1635 N N . TRP A 1 216 ? 13.077 13.553 7.933 1.00 78.38 216 TRP A N 1
ATOM 1636 C CA . TRP A 1 216 ? 13.204 12.238 7.324 1.00 78.38 216 TRP A CA 1
ATOM 1637 C C . TRP A 1 216 ? 14.615 12.054 6.775 1.00 78.38 216 TRP A C 1
ATOM 1639 O O . TRP A 1 216 ? 15.266 13.032 6.399 1.00 78.38 216 TRP A O 1
ATOM 1649 N N . SER A 1 217 ? 15.086 10.814 6.691 1.00 83.56 217 SER A N 1
ATOM 1650 C CA . SER A 1 217 ? 16.378 10.507 6.076 1.00 83.56 217 SER A CA 1
ATOM 1651 C C . SER A 1 217 ? 16.326 9.236 5.249 1.00 83.56 217 SER A C 1
ATOM 1653 O O . SER A 1 217 ? 15.791 8.221 5.693 1.00 83.56 217 SER A O 1
ATOM 1655 N N . TRP A 1 218 ? 16.929 9.305 4.064 1.00 86.44 218 TRP A N 1
ATOM 1656 C CA . TRP A 1 218 ? 17.192 8.145 3.228 1.00 86.44 218 TRP A CA 1
ATOM 1657 C C . TRP A 1 218 ? 18.393 7.375 3.759 1.00 86.44 218 TRP A C 1
ATOM 1659 O O . TRP A 1 218 ? 19.378 7.958 4.212 1.00 86.44 218 TRP A O 1
ATOM 1669 N N . THR A 1 219 ? 18.316 6.055 3.705 1.00 84.44 219 THR A N 1
ATOM 1670 C CA . THR A 1 219 ? 19.421 5.152 4.020 1.00 84.44 219 THR A CA 1
ATOM 1671 C C . THR A 1 219 ? 19.451 4.064 2.964 1.00 84.44 219 THR A C 1
ATOM 1673 O O . THR A 1 219 ? 18.419 3.460 2.677 1.00 84.44 219 THR A O 1
ATOM 1676 N N . VAL A 1 220 ? 20.620 3.827 2.371 1.00 82.94 220 VAL A N 1
ATOM 1677 C CA . VAL A 1 220 ? 20.804 2.726 1.421 1.00 82.94 220 VAL A CA 1
ATOM 1678 C C . VAL A 1 220 ? 20.735 1.416 2.201 1.00 82.94 220 VAL A C 1
ATOM 1680 O O . VAL A 1 220 ? 21.518 1.200 3.123 1.00 82.94 220 VAL A O 1
ATOM 1683 N N . CYS A 1 221 ? 19.778 0.563 1.850 1.00 75.69 221 CYS A N 1
ATOM 1684 C CA . CYS A 1 221 ? 19.570 -0.743 2.476 1.00 75.69 221 CYS A CA 1
ATOM 1685 C C . CYS A 1 221 ? 20.348 -1.839 1.756 1.00 75.69 221 CYS A C 1
ATOM 1687 O O . CYS A 1 221 ? 20.867 -2.754 2.387 1.00 75.69 221 CYS A O 1
ATOM 1689 N N . SER A 1 222 ? 20.400 -1.751 0.428 1.00 77.69 222 SER A N 1
ATOM 1690 C CA . SER A 1 222 ? 20.996 -2.761 -0.435 1.00 77.69 222 SER A CA 1
ATOM 1691 C C . SER A 1 222 ? 21.475 -2.114 -1.730 1.00 77.69 222 SER A C 1
ATOM 1693 O O . SER A 1 222 ? 20.850 -1.189 -2.252 1.00 77.69 222 SER A O 1
ATOM 1695 N N . CYS A 1 223 ? 22.602 -2.591 -2.241 1.00 80.88 223 CYS A N 1
ATOM 1696 C CA . CYS A 1 223 ? 23.097 -2.280 -3.571 1.00 80.88 223 CYS A CA 1
ATOM 1697 C C . CYS A 1 223 ? 23.750 -3.552 -4.090 1.00 80.88 223 CYS A C 1
ATOM 1699 O O . CYS A 1 223 ? 24.729 -4.018 -3.505 1.00 80.88 223 CYS A O 1
ATOM 1701 N N . ALA A 1 224 ? 23.193 -4.130 -5.145 1.00 81.44 224 ALA A N 1
ATOM 1702 C CA . ALA A 1 224 ? 23.683 -5.387 -5.671 1.00 81.44 224 ALA A CA 1
ATOM 1703 C C . ALA A 1 224 ? 23.628 -5.398 -7.195 1.00 81.44 224 ALA A C 1
ATOM 1705 O O . ALA A 1 224 ? 22.750 -4.798 -7.813 1.00 81.44 224 ALA A O 1
ATOM 1706 N N . GLN A 1 225 ? 24.595 -6.087 -7.786 1.00 82.12 225 GLN A N 1
ATOM 1707 C CA . GLN A 1 225 ? 24.771 -6.185 -9.225 1.00 82.12 225 GLN A CA 1
ATOM 1708 C C . GLN A 1 225 ? 24.713 -7.654 -9.630 1.00 82.12 225 GLN A C 1
ATOM 1710 O O . GLN A 1 225 ? 25.252 -8.522 -8.939 1.00 82.12 225 GLN A O 1
ATOM 1715 N N . ALA A 1 226 ? 24.073 -7.927 -10.758 1.00 79.88 226 ALA A N 1
ATOM 1716 C CA . ALA A 1 226 ? 24.049 -9.237 -11.383 1.00 79.88 226 ALA A CA 1
ATOM 1717 C C . ALA A 1 226 ? 24.464 -9.129 -12.849 1.00 79.88 226 ALA A C 1
ATOM 1719 O O . ALA A 1 226 ? 24.269 -8.102 -13.503 1.00 79.88 226 ALA A O 1
ATOM 1720 N N . LYS A 1 227 ? 25.029 -10.215 -13.381 1.00 77.94 227 LYS A N 1
ATOM 1721 C CA . LYS A 1 227 ? 25.250 -10.336 -14.821 1.00 77.94 227 LYS A CA 1
ATOM 1722 C C . LYS A 1 227 ? 23.889 -10.380 -15.513 1.00 77.94 227 LYS A C 1
ATOM 1724 O O . LYS A 1 227 ? 23.015 -11.135 -15.090 1.00 77.94 227 LYS A O 1
ATOM 1729 N N . ARG A 1 228 ? 23.721 -9.592 -16.572 1.00 71.50 228 ARG A N 1
ATOM 1730 C CA . ARG A 1 228 ? 22.476 -9.552 -17.338 1.00 71.50 228 ARG A CA 1
ATOM 1731 C C . ARG A 1 228 ? 22.250 -10.896 -18.036 1.00 71.50 228 ARG A C 1
ATOM 1733 O O . ARG A 1 228 ? 23.135 -11.369 -18.755 1.00 71.50 228 ARG A O 1
ATOM 1740 N N . ALA A 1 229 ? 21.089 -11.506 -17.801 1.00 64.69 229 ALA A N 1
ATOM 1741 C CA . ALA A 1 229 ? 20.619 -12.645 -18.586 1.00 64.69 229 ALA A CA 1
ATOM 1742 C C . ALA A 1 229 ? 20.268 -12.172 -20.007 1.00 64.69 229 ALA A C 1
ATOM 1744 O O . ALA A 1 229 ? 19.941 -11.006 -20.199 1.00 64.69 229 ALA A O 1
ATOM 1745 N N . ALA A 1 230 ? 20.408 -13.034 -21.012 1.00 61.44 230 ALA A N 1
ATOM 1746 C CA . ALA A 1 230 ? 19.885 -12.743 -22.344 1.00 61.44 230 ALA A CA 1
ATOM 1747 C C . ALA A 1 230 ? 18.453 -13.291 -22.403 1.00 61.44 230 ALA A C 1
ATOM 1749 O O . ALA A 1 230 ? 18.282 -14.449 -22.033 1.00 61.44 230 ALA A O 1
ATOM 1750 N N . PRO A 1 231 ? 17.461 -12.528 -22.880 1.00 64.31 231 PRO A N 1
ATOM 1751 C CA . PRO A 1 231 ? 17.572 -11.262 -23.610 1.00 64.31 231 PRO A CA 1
ATOM 1752 C C . PRO A 1 231 ? 17.579 -10.024 -22.662 1.00 64.31 231 PRO A C 1
ATOM 1754 O O . PRO A 1 231 ? 17.382 -10.197 -21.458 1.00 64.31 231 PRO A O 1
ATOM 1757 N N . PRO A 1 232 ? 17.956 -8.808 -23.123 1.00 65.56 232 PRO A N 1
ATOM 1758 C CA . PRO A 1 232 ? 17.995 -7.610 -22.269 1.00 65.56 232 PRO A CA 1
ATOM 1759 C C . PRO A 1 232 ? 16.654 -7.347 -21.562 1.00 65.56 232 PRO A C 1
ATOM 1761 O O . PRO A 1 232 ? 15.604 -7.733 -22.053 1.00 65.56 232 PRO A O 1
ATOM 1764 N N . LEU A 1 233 ? 16.675 -6.650 -20.417 1.00 65.81 233 LEU A N 1
ATOM 1765 C CA . LEU A 1 233 ? 15.433 -6.324 -19.692 1.00 65.81 233 LEU A CA 1
ATOM 1766 C C . LEU A 1 233 ? 14.511 -5.373 -20.479 1.00 65.81 233 LEU A C 1
ATOM 1768 O O . LEU A 1 233 ? 13.339 -5.236 -20.125 1.00 65.81 233 LEU A O 1
ATOM 1772 N N . GLY A 1 234 ? 15.083 -4.701 -21.487 1.00 68.00 234 GLY A N 1
ATOM 1773 C CA . GLY A 1 234 ? 14.494 -3.600 -22.238 1.00 68.00 234 GLY A CA 1
ATOM 1774 C C . GLY A 1 234 ? 13.855 -2.562 -21.319 1.00 68.00 234 GLY A C 1
ATOM 1775 O O . GLY A 1 234 ? 14.403 -2.256 -20.254 1.00 68.00 234 GLY A O 1
ATOM 1776 N N . ARG A 1 235 ? 12.723 -1.971 -21.716 1.00 71.06 235 ARG A N 1
ATOM 1777 C CA . ARG A 1 235 ? 12.037 -1.003 -20.853 1.00 71.06 235 ARG A CA 1
ATOM 1778 C C . ARG A 1 235 ? 11.287 -1.743 -19.749 1.00 71.06 235 ARG A C 1
ATOM 1780 O O . ARG A 1 235 ? 10.285 -2.410 -20.002 1.00 71.06 235 ARG A O 1
ATOM 1787 N N . LEU A 1 236 ? 11.718 -1.544 -18.505 1.00 71.88 236 LEU A N 1
ATOM 1788 C CA . LEU A 1 236 ? 10.939 -1.971 -17.347 1.00 71.88 236 LEU A CA 1
ATOM 1789 C C . LEU A 1 236 ? 9.612 -1.209 -17.320 1.00 71.88 236 LEU A C 1
ATOM 1791 O O . LEU A 1 236 ? 9.577 0.020 -17.405 1.00 71.88 236 LEU A O 1
ATOM 1795 N N . LEU A 1 237 ? 8.518 -1.956 -17.233 1.00 65.81 237 LEU A N 1
ATOM 1796 C CA . LEU A 1 237 ? 7.180 -1.405 -17.130 1.00 65.81 237 LEU A CA 1
ATOM 1797 C C . LEU A 1 237 ? 7.003 -0.690 -15.794 1.00 65.81 237 LEU A C 1
ATOM 1799 O O . LEU A 1 237 ? 7.456 -1.155 -14.744 1.00 65.81 237 LEU A O 1
ATOM 1803 N N . ASP A 1 238 ? 6.284 0.425 -15.869 1.00 64.44 238 ASP A N 1
ATOM 1804 C CA . ASP A 1 238 ? 5.966 1.255 -14.719 1.00 64.44 238 ASP A CA 1
ATOM 1805 C C . ASP A 1 238 ? 5.147 0.430 -13.703 1.00 64.44 238 ASP A C 1
ATOM 1807 O O . ASP A 1 238 ? 4.161 -0.221 -14.070 1.00 64.44 238 ASP A O 1
ATOM 1811 N N . ARG A 1 239 ? 5.510 0.532 -12.416 1.00 73.12 239 ARG A N 1
ATOM 1812 C CA . ARG A 1 239 ? 4.888 -0.119 -11.236 1.00 73.12 239 ARG A CA 1
ATOM 1813 C C . ARG A 1 239 ? 5.324 -1.565 -10.935 1.00 73.12 239 ARG A C 1
ATOM 1815 O O . ARG A 1 239 ? 4.694 -2.522 -11.391 1.00 73.12 239 ARG A O 1
ATOM 1822 N N . PRO A 1 240 ? 6.297 -1.755 -10.027 1.00 80.50 240 PRO A N 1
ATOM 1823 C CA . PRO A 1 240 ? 6.671 -3.079 -9.546 1.00 80.50 240 PRO A CA 1
ATOM 1824 C C . PRO A 1 240 ? 5.575 -3.738 -8.702 1.00 80.50 240 PRO A C 1
ATOM 1826 O O . PRO A 1 240 ? 4.923 -3.121 -7.848 1.00 80.50 240 PRO A O 1
ATOM 1829 N N . LEU A 1 241 ? 5.449 -5.052 -8.870 1.00 85.00 241 LEU A N 1
ATOM 1830 C CA . LEU A 1 241 ? 4.689 -5.908 -7.969 1.00 85.00 241 LEU A CA 1
ATOM 1831 C C . LEU A 1 241 ? 5.516 -6.166 -6.706 1.00 85.00 241 LEU A C 1
ATOM 1833 O O . LEU A 1 241 ? 6.646 -6.637 -6.788 1.00 85.00 241 LEU A O 1
ATOM 1837 N N . LEU A 1 242 ? 4.944 -5.897 -5.533 1.00 84.00 242 LEU A N 1
ATOM 1838 C CA . LEU A 1 242 ? 5.539 -6.291 -4.257 1.00 84.00 242 LEU A CA 1
ATOM 1839 C C . LEU A 1 242 ? 4.911 -7.584 -3.760 1.00 84.00 242 LEU A C 1
ATOM 1841 O O . LEU A 1 242 ? 3.688 -7.655 -3.650 1.00 84.00 242 LEU A O 1
ATOM 1845 N N . ALA A 1 243 ? 5.746 -8.568 -3.431 1.00 83.25 243 ALA A N 1
ATOM 1846 C CA . ALA A 1 243 ? 5.299 -9.800 -2.793 1.00 83.25 243 ALA A CA 1
ATOM 1847 C C . ALA A 1 243 ? 6.420 -10.449 -1.973 1.00 83.25 243 ALA A C 1
ATOM 1849 O O . ALA A 1 243 ? 7.527 -10.681 -2.473 1.00 83.25 243 ALA A O 1
ATOM 1850 N N . GLY A 1 244 ? 6.122 -10.781 -0.716 1.00 78.69 244 GLY A N 1
ATOM 1851 C CA . GLY A 1 244 ? 7.043 -11.494 0.171 1.00 78.69 244 GLY A CA 1
ATOM 1852 C C . GLY A 1 244 ? 8.371 -10.761 0.383 1.00 78.69 244 GLY A C 1
ATOM 1853 O O . GLY A 1 244 ? 9.428 -11.396 0.371 1.00 78.69 244 GLY A O 1
ATOM 1854 N N . GLY A 1 245 ? 8.325 -9.431 0.513 1.00 80.75 245 GLY A N 1
ATOM 1855 C CA . GLY A 1 245 ? 9.516 -8.590 0.700 1.00 80.75 245 GLY A CA 1
ATOM 1856 C C . GLY A 1 245 ? 10.392 -8.401 -0.545 1.00 80.75 245 GLY A C 1
ATOM 1857 O O . GLY A 1 245 ? 11.498 -7.875 -0.431 1.00 80.75 245 GLY A O 1
ATOM 1858 N N . LYS A 1 246 ? 9.916 -8.805 -1.728 1.00 85.75 246 LYS A N 1
ATOM 1859 C CA . LYS A 1 246 ? 10.604 -8.599 -3.008 1.00 85.75 246 LYS A CA 1
ATOM 1860 C C . LYS A 1 246 ? 9.793 -7.695 -3.927 1.00 85.75 246 LYS A C 1
ATOM 1862 O O . LYS A 1 246 ? 8.563 -7.718 -3.881 1.00 85.75 246 LYS A O 1
ATOM 1867 N N . ALA A 1 247 ? 10.490 -6.930 -4.759 1.00 86.69 247 ALA A N 1
ATOM 1868 C CA . ALA A 1 247 ? 9.919 -6.181 -5.868 1.00 86.69 247 ALA A CA 1
ATOM 1869 C C . ALA A 1 247 ? 10.165 -6.926 -7.181 1.00 86.69 247 ALA A C 1
ATOM 1871 O O . ALA A 1 247 ? 11.281 -7.372 -7.438 1.00 86.69 247 ALA A O 1
ATOM 1872 N N . TYR A 1 248 ? 9.124 -7.048 -7.997 1.00 87.81 248 TYR A N 1
ATOM 1873 C CA . TYR A 1 248 ? 9.158 -7.682 -9.307 1.00 87.81 248 TYR A CA 1
ATOM 1874 C C . TYR A 1 248 ? 8.792 -6.650 -10.371 1.00 87.81 248 TYR A C 1
ATOM 1876 O O . TYR A 1 248 ? 7.718 -6.051 -10.301 1.00 87.81 248 TYR A O 1
ATOM 1884 N N . MET A 1 249 ? 9.671 -6.445 -11.347 1.00 86.56 249 MET A N 1
ATOM 1885 C CA . MET A 1 249 ? 9.493 -5.501 -12.453 1.00 86.56 249 MET A CA 1
ATOM 1886 C C . MET A 1 249 ? 9.435 -6.276 -13.763 1.00 86.56 249 MET A C 1
ATOM 1888 O O . MET A 1 249 ? 10.334 -7.062 -14.051 1.00 86.56 249 MET A O 1
ATOM 1892 N N . LEU A 1 250 ? 8.367 -6.083 -14.534 1.00 82.81 250 LEU A N 1
ATOM 1893 C CA . LEU A 1 250 ? 8.195 -6.733 -15.830 1.00 82.81 250 LEU A CA 1
ATOM 1894 C C . LEU A 1 250 ? 8.941 -5.925 -16.900 1.00 82.81 250 LEU A C 1
ATOM 1896 O O . LEU A 1 250 ? 8.705 -4.729 -17.025 1.00 82.81 250 LEU A O 1
ATOM 1900 N N . GLY A 1 251 ? 9.835 -6.570 -17.641 1.00 77.88 251 GLY A N 1
ATOM 1901 C CA . GLY A 1 251 ? 10.463 -6.041 -18.851 1.00 77.88 251 GLY A CA 1
ATOM 1902 C C . GLY A 1 251 ? 9.612 -6.312 -20.093 1.00 77.88 251 GLY A C 1
ATOM 1903 O O . GLY A 1 251 ? 8.742 -7.187 -20.084 1.00 77.88 251 GLY A O 1
ATOM 1904 N N . ASP A 1 252 ? 9.864 -5.568 -21.164 1.00 71.69 252 ASP A N 1
ATOM 1905 C CA . ASP A 1 252 ? 9.154 -5.657 -22.450 1.00 71.69 252 ASP A CA 1
ATOM 1906 C C . ASP A 1 252 ? 9.514 -6.905 -23.282 1.00 71.69 252 ASP A C 1
ATOM 1908 O O . ASP A 1 252 ? 8.732 -7.305 -24.142 1.00 71.69 252 ASP A O 1
ATOM 1912 N N . GLU A 1 253 ? 10.625 -7.582 -22.978 1.00 73.38 253 GLU A N 1
ATOM 1913 C CA . GLU A 1 253 ? 11.062 -8.819 -23.649 1.00 73.38 253 GLU A CA 1
ATOM 1914 C C . GLU A 1 253 ? 10.661 -10.108 -22.901 1.00 73.38 253 GLU A C 1
ATOM 1916 O O . GLU A 1 253 ? 11.311 -11.149 -23.007 1.00 73.38 253 GLU A O 1
ATOM 1921 N N . GLY A 1 254 ? 9.582 -10.064 -22.111 1.00 73.75 254 GLY A N 1
ATOM 1922 C CA . GLY A 1 254 ? 9.079 -11.245 -21.400 1.00 73.75 254 GLY A CA 1
ATOM 1923 C C . GLY A 1 254 ? 9.962 -11.680 -20.226 1.00 73.75 254 GLY A C 1
ATOM 1924 O O . GLY A 1 254 ? 9.926 -12.835 -19.808 1.00 73.75 254 GLY A O 1
ATOM 1925 N N . THR A 1 255 ? 10.756 -10.772 -19.666 1.00 79.56 255 THR A N 1
ATOM 1926 C CA . THR A 1 255 ? 11.578 -11.019 -18.472 1.00 79.56 255 THR A CA 1
ATOM 1927 C C . THR A 1 255 ? 10.975 -10.346 -17.244 1.00 79.56 255 THR A C 1
ATOM 1929 O O . THR A 1 255 ? 10.441 -9.249 -17.347 1.00 79.56 255 THR A O 1
ATOM 1932 N N . ILE A 1 256 ? 11.102 -10.943 -16.061 1.00 86.06 256 ILE A N 1
ATOM 1933 C CA . ILE A 1 256 ? 10.774 -10.307 -14.780 1.00 86.06 256 ILE A CA 1
ATOM 1934 C C . ILE A 1 256 ? 12.054 -10.156 -13.963 1.00 86.06 256 ILE A C 1
ATOM 1936 O O . ILE A 1 256 ? 12.705 -11.143 -13.625 1.00 86.06 256 ILE A O 1
ATOM 1940 N N . LEU A 1 257 ? 12.386 -8.925 -13.590 1.00 86.38 257 LEU A N 1
ATOM 1941 C CA . LEU A 1 257 ? 13.457 -8.618 -12.652 1.00 86.38 257 LEU A CA 1
AT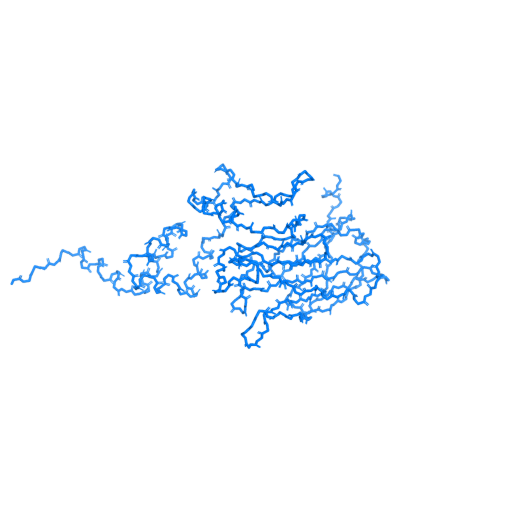OM 1942 C C . LEU A 1 257 ? 12.931 -8.698 -11.216 1.00 86.38 257 LEU A C 1
ATOM 1944 O O . LEU A 1 257 ? 12.028 -7.955 -10.844 1.00 86.38 257 LEU A O 1
ATOM 1948 N N . GLY A 1 258 ? 13.511 -9.575 -10.405 1.00 88.12 258 GLY A N 1
ATOM 1949 C CA . GLY A 1 258 ? 13.261 -9.685 -8.973 1.00 88.12 258 GLY A CA 1
ATOM 1950 C C . GLY A 1 258 ? 14.358 -9.015 -8.145 1.00 88.12 258 GLY A C 1
ATOM 1951 O O . GLY A 1 258 ? 15.548 -9.249 -8.361 1.00 88.12 258 GLY A O 1
ATOM 1952 N N . ILE A 1 259 ? 13.955 -8.204 -7.168 1.00 86.50 259 ILE A N 1
ATOM 1953 C CA . ILE A 1 259 ? 14.839 -7.454 -6.268 1.00 86.50 259 ILE A CA 1
ATOM 1954 C C . ILE A 1 259 ? 14.403 -7.716 -4.828 1.00 86.50 259 ILE A C 1
ATOM 1956 O O . ILE A 1 259 ? 13.235 -7.532 -4.486 1.00 86.50 259 ILE A O 1
ATOM 1960 N N . ASP A 1 260 ? 15.330 -8.127 -3.967 1.00 84.44 260 ASP A N 1
ATOM 1961 C CA . ASP A 1 260 ? 15.063 -8.240 -2.532 1.00 84.44 260 ASP A CA 1
ATOM 1962 C C . ASP A 1 260 ? 15.155 -6.860 -1.864 1.00 84.44 260 ASP A C 1
ATOM 1964 O O . ASP A 1 260 ? 16.159 -6.159 -2.004 1.00 84.44 260 ASP A O 1
ATOM 1968 N N . LEU A 1 261 ? 14.097 -6.446 -1.161 1.00 78.88 261 LEU A N 1
ATOM 1969 C CA . LEU A 1 261 ? 14.036 -5.124 -0.528 1.00 78.88 261 LEU A CA 1
ATOM 1970 C C . LEU A 1 261 ? 14.718 -5.077 0.844 1.00 78.88 261 LEU A C 1
ATOM 1972 O O . LEU A 1 261 ? 15.060 -3.993 1.320 1.00 78.88 261 LEU A O 1
ATOM 1976 N N . ALA A 1 262 ? 14.863 -6.226 1.505 1.00 68.12 262 ALA A N 1
ATOM 1977 C CA . ALA A 1 262 ? 15.384 -6.328 2.867 1.00 68.12 262 ALA A CA 1
ATOM 1978 C C . ALA A 1 262 ? 16.804 -6.908 2.912 1.00 68.12 262 ALA A C 1
ATOM 1980 O O . ALA A 1 262 ? 17.541 -6.634 3.862 1.00 68.12 262 ALA A O 1
ATOM 1981 N N . ALA A 1 263 ? 17.190 -7.699 1.910 1.00 61.84 263 ALA A N 1
ATOM 1982 C CA . ALA A 1 263 ? 18.497 -8.333 1.826 1.00 61.84 263 ALA A CA 1
ATOM 1983 C C . ALA A 1 263 ? 19.421 -7.640 0.815 1.00 61.84 263 ALA A C 1
ATOM 1985 O O . ALA A 1 263 ? 18.994 -7.118 -0.213 1.00 61.84 263 ALA A O 1
ATOM 1986 N N . SER A 1 264 ? 20.731 -7.745 1.048 1.00 61.47 264 SER A N 1
ATOM 1987 C CA . SER A 1 264 ? 21.779 -7.424 0.068 1.00 61.47 264 SER A CA 1
ATOM 1988 C C . SER A 1 264 ? 21.868 -8.452 -1.074 1.00 61.47 264 SER A C 1
ATOM 1990 O O . SER A 1 264 ? 22.944 -8.667 -1.632 1.00 61.47 264 SER A O 1
ATOM 1992 N N . ALA A 1 265 ? 20.779 -9.170 -1.356 1.00 63.44 265 ALA A N 1
ATOM 1993 C CA . ALA A 1 265 ? 20.762 -10.206 -2.371 1.00 63.44 265 ALA A CA 1
ATOM 1994 C C . ALA A 1 265 ? 20.884 -9.570 -3.758 1.00 63.44 265 ALA A C 1
ATOM 1996 O O . ALA A 1 265 ? 20.301 -8.518 -4.028 1.00 63.44 265 ALA A O 1
ATOM 1997 N N . SER A 1 266 ? 21.648 -10.218 -4.635 1.00 73.88 266 SER A N 1
ATOM 1998 C CA . SER A 1 266 ? 21.752 -9.805 -6.030 1.00 73.88 266 SER A CA 1
ATOM 1999 C C . SER A 1 266 ? 20.382 -9.834 -6.704 1.00 73.88 266 SER A C 1
ATOM 2001 O O . SER A 1 266 ? 19.615 -10.769 -6.444 1.00 73.88 266 SER A O 1
ATOM 2003 N N . PRO A 1 267 ? 20.080 -8.864 -7.587 1.00 81.31 267 PRO A N 1
ATOM 2004 C CA . PRO A 1 267 ? 18.899 -8.963 -8.426 1.00 81.31 267 PRO A CA 1
ATOM 2005 C C . PRO A 1 267 ? 18.939 -10.270 -9.226 1.00 81.31 267 PRO A C 1
ATOM 2007 O O . PRO A 1 267 ? 20.012 -10.774 -9.570 1.00 81.31 267 PRO A O 1
ATOM 2010 N N . PHE A 1 268 ? 17.770 -10.829 -9.510 1.00 82.69 268 PHE A N 1
ATOM 2011 C CA . PHE A 1 268 ? 17.633 -12.057 -10.289 1.00 82.69 268 PHE A CA 1
ATOM 2012 C C . PHE A 1 268 ? 16.607 -11.863 -11.398 1.00 82.69 268 PHE A C 1
ATOM 2014 O O . PHE A 1 268 ? 15.698 -11.049 -11.275 1.00 82.69 268 PHE A O 1
ATOM 2021 N N . VAL A 1 269 ? 16.754 -12.612 -12.486 1.00 82.44 269 VAL A N 1
ATOM 2022 C CA . VAL A 1 269 ? 15.865 -12.525 -13.647 1.00 82.44 269 VAL A CA 1
ATOM 2023 C C . VAL A 1 269 ? 15.076 -13.821 -13.764 1.00 82.44 269 VAL A C 1
ATOM 2025 O O . VAL A 1 269 ? 15.629 -14.909 -13.608 1.00 82.44 269 VAL A O 1
ATOM 2028 N N . ILE A 1 270 ? 13.778 -13.695 -14.013 1.00 84.38 270 ILE A N 1
ATOM 2029 C CA . ILE A 1 270 ? 12.876 -14.789 -14.358 1.00 84.38 270 ILE A CA 1
ATOM 2030 C C . ILE A 1 270 ? 12.498 -14.608 -15.827 1.00 84.38 270 ILE A C 1
ATOM 2032 O O . ILE A 1 270 ? 11.968 -13.567 -16.202 1.00 84.38 270 ILE A O 1
ATOM 2036 N N . GLU A 1 271 ? 12.735 -15.620 -16.651 1.00 81.62 271 GLU A N 1
ATOM 2037 C CA . GLU A 1 271 ? 12.269 -15.635 -18.039 1.00 81.62 271 GLU A CA 1
ATOM 2038 C C . GLU A 1 271 ? 10.840 -16.182 -18.097 1.00 81.62 271 GLU A C 1
ATOM 2040 O O . GLU A 1 271 ? 10.552 -17.261 -17.565 1.00 81.62 271 GLU A O 1
ATOM 2045 N N . LEU A 1 272 ? 9.929 -15.438 -18.724 1.00 79.69 272 LEU A N 1
ATOM 2046 C CA . LEU A 1 272 ? 8.580 -15.919 -18.989 1.00 79.69 272 LEU A CA 1
ATOM 2047 C C . LEU A 1 272 ? 8.576 -16.774 -20.258 1.00 79.69 272 LEU A C 1
ATOM 2049 O O . LEU A 1 272 ? 9.244 -16.443 -21.241 1.00 79.69 272 LEU A O 1
ATOM 2053 N N . PRO A 1 273 ? 7.788 -17.861 -20.283 1.00 77.88 273 PRO A N 1
ATOM 2054 C CA . PRO A 1 273 ? 7.668 -18.680 -21.476 1.00 77.88 273 PRO A CA 1
ATOM 2055 C C . PRO A 1 273 ? 7.122 -17.846 -22.652 1.00 77.88 273 PRO A C 1
ATOM 2057 O O . PRO A 1 273 ? 6.264 -16.987 -22.432 1.00 77.88 273 PRO A O 1
ATOM 2060 N N . PRO A 1 274 ? 7.531 -18.131 -23.904 1.00 70.75 274 PRO A N 1
ATOM 2061 C CA . PRO A 1 274 ? 7.103 -17.374 -25.091 1.00 70.75 274 PRO A CA 1
ATOM 2062 C C . PRO A 1 274 ? 5.581 -17.288 -25.279 1.00 70.75 274 PRO A C 1
ATOM 2064 O O . PRO A 1 274 ? 5.074 -16.379 -25.920 1.00 70.75 274 PRO A O 1
ATOM 2067 N N . THR A 1 275 ? 4.832 -18.231 -24.704 1.00 71.25 275 THR A N 1
ATOM 2068 C CA . THR A 1 275 ? 3.363 -18.282 -24.746 1.00 71.25 275 THR A CA 1
ATOM 2069 C C . THR A 1 275 ? 2.675 -17.296 -23.798 1.00 71.25 275 THR A C 1
ATOM 2071 O O . THR A 1 275 ? 1.452 -17.217 -23.806 1.00 71.25 275 THR A O 1
ATOM 2074 N N . ALA A 1 276 ? 3.417 -16.610 -22.923 1.00 60.50 276 ALA A N 1
ATOM 2075 C CA . ALA A 1 276 ? 2.853 -15.717 -21.909 1.00 60.50 276 ALA A CA 1
ATOM 2076 C C . ALA A 1 276 ? 2.722 -14.252 -22.367 1.00 60.50 276 ALA A C 1
ATOM 2078 O O . ALA A 1 276 ? 2.098 -13.467 -21.656 1.00 60.50 276 ALA A O 1
ATOM 2079 N N . TRP A 1 277 ? 3.301 -13.876 -23.514 1.00 60.97 277 TRP A N 1
ATOM 2080 C CA . TRP A 1 277 ? 3.392 -12.478 -23.963 1.00 60.97 277 TRP A CA 1
ATOM 2081 C C . TRP A 1 277 ? 3.209 -12.277 -25.484 1.00 60.97 277 TRP A C 1
ATOM 2083 O O . TRP A 1 277 ? 3.585 -11.234 -26.013 1.00 60.97 277 TRP A O 1
ATOM 2093 N N . SER A 1 278 ? 2.601 -13.253 -26.174 1.00 50.19 278 SER A N 1
ATOM 2094 C CA . SER A 1 278 ? 2.206 -13.173 -27.596 1.00 50.19 278 SER A CA 1
ATOM 2095 C C . SER A 1 278 ? 0.858 -12.495 -27.819 1.00 50.19 278 SER A C 1
ATOM 2097 O O . SER A 1 278 ? -0.096 -12.913 -27.120 1.00 50.19 278 SER A O 1
#

Solvent-accessible surface area (backbone atoms only — not comparable to full-atom values): 16402 Å² total; per-residue (Å²): 135,83,79,80,71,56,70,65,58,53,51,49,49,53,44,68,68,32,69,68,55,38,48,55,53,57,56,68,49,85,38,73,69,57,43,53,56,51,24,69,73,40,75,68,44,31,53,51,63,68,28,68,70,48,46,54,53,36,42,72,75,50,65,86,48,79,53,52,50,76,45,75,47,98,86,46,60,40,59,43,78,44,71,54,58,79,93,75,52,72,75,58,52,76,64,59,41,52,48,48,55,54,45,56,73,64,54,83,70,52,69,55,26,43,78,67,34,74,46,91,81,28,38,34,32,34,39,78,79,78,48,39,33,43,36,29,74,83,48,78,45,96,57,52,46,102,83,68,43,70,36,34,59,44,77,48,76,73,74,82,74,73,96,60,95,58,95,70,60,48,77,48,62,40,59,53,92,60,82,52,98,83,55,91,72,42,35,38,40,39,39,37,40,75,54,96,67,27,35,36,39,36,32,29,38,34,38,69,44,90,85,79,60,100,47,67,44,78,41,80,63,27,70,22,63,26,76,52,63,87,74,66,54,69,62,63,48,88,78,62,49,75,58,95,64,26,39,36,31,46,22,74,70,45,31,33,43,38,35,50,66,82,42,68,50,52,43,45,79,44,79,54,61,78,85,78,78,115

Secondary structure (DSSP, 8-state):
---PPPHHHHHHHHHHH-HHHHHHHHHT-S-HHHHHHHHHH-HHHHHHHT-HHHHHHHHHHSPPP--EEEE--TT-SS-EEEEPPGGG-SS--HHHHHHHHHHHHT--PPTT-EEEEEETTEEEEE-SSS-EEEE-TT---SS--TTS---SEEEEPPPPPPSS--TT-EEEEE--SS--TT-TT-EEEEEEEEETTEEEEEEEEEEEPTTSSS-EEEEEEEEEEEEPPSSP--SPPSSPEEETTEEEEE-TTSEEEEEESSS-PPPEEEEPPGGG--

Foldseek 3Di:
DDPDDPPVVVVVCVQCVDLVSLLVVLLPPQAPVVLVVQLVPDVSSVVSSVDPVSVVSSCVSQPDWDQFDWDDDPPDQFIDTDGDDPVRTDRDDPVNSVVLNVLRVLQPTAGCKDFQEDAPQKTWIDNVPQWIKIQHSPDQDPDQDVVRHSGSIQTDDGDDDDPDPDPQKDWGKADDNDCPPPANDKIKIWIWDDPPQKIKIWIWMKGADPPDDSDIDIDTQAIAMDGHDPPHLARFDRDWDDDPQWTWTHGPQQKIWIDRNRDNDHIDIDHHDPVPRD

Sequence (278 aa):
MAAELPLDVVSMSKVLGDDDLLAEILLRVDSPTSLVRAAAACKRWLRLASGRAFLRLFRARHPPGLLGFFVSLYSARRPVFVPMSKKHQHGADEEELAIAVRLASNLGFPPKSHVLDCRNGRVLVDDGVGRFALLDPLRRRPEPDAGGNRGTTAVLPPPPASPDHWHDCAQELLLPEHDNDRDASSCYCVHVDDFGGSVTARVSSLAPRPGGGSSWSWTVCSCAQAKRAAPPLGRLLDRPLLAGGKAYMLGDEGTILGIDLAASASPFVIELPPTAWS

Radius of gyration: 23.24 Å; Cα contacts (8 Å, |Δi|>4): 469; chains: 1; bounding box: 57×48×78 Å

InterPro domains:
  IPR036047 F-box-like domain superfamily [SSF81383] (19-70)
  IPR056594 F-box protein AT5G49610-like, beta-propeller domain [PF23635] (114-273)

pLDDT: mean 76.59, std 12.29, range [41.19, 94.06]

Mean predicted aligned error: 11.01 Å

Nearest PDB structures (foldseek):
  3zwl-assembly1_B  TM=4.241E-01  e=1.562E-02  Saccharomyces cerevisiae
  2zf4-assembly1_B  TM=2.856E-01  e=1.178E-02  Chromobacterium violaceum
  4gjt-assembly1_A-2  TM=4.308E-01  e=2.935E-01  Measles virus strain Ichinose-B95a
  2rkc-assembly1_A  TM=3.996E-01  e=6.111E-01  Measles morbillivirus

Organism: NCBI:txid191504